Protein AF-A0A7C8FKB2-F1 (afdb_monomer)

pLDDT: mean 87.79, std 13.2, range [37.12, 98.5]

Radius of gyration: 41.46 Å; Cα contacts (8 Å, |Δi|>4): 319; chains: 1; bounding box: 113×40×173 Å

Structure (mmCIF, N/CA/C/O backbone):
data_AF-A0A7C8FKB2-F1
#
_entry.id   AF-A0A7C8FKB2-F1
#
loop_
_atom_site.group_PDB
_atom_site.id
_atom_site.type_symbol
_atom_site.label_atom_id
_atom_site.label_alt_id
_atom_site.label_comp_id
_atom_site.label_asym_id
_atom_site.label_entity_id
_atom_site.label_seq_id
_atom_site.pdbx_PDB_ins_code
_atom_site.Cartn_x
_atom_site.Cartn_y
_atom_site.Cartn_z
_atom_site.occupancy
_atom_site.B_iso_or_equiv
_atom_site.auth_seq_id
_atom_site.auth_comp_id
_atom_site.auth_asym_id
_atom_site.auth_atom_id
_atom_site.pdbx_PDB_model_num
ATOM 1 N N . MET A 1 1 ? -74.394 -21.176 106.098 1.00 49.31 1 MET A N 1
ATOM 2 C CA . MET A 1 1 ? -73.296 -21.804 105.334 1.00 49.31 1 MET A CA 1
ATOM 3 C C . MET A 1 1 ? -73.858 -22.333 104.026 1.00 49.31 1 MET A C 1
ATOM 5 O O . MET A 1 1 ? -74.468 -23.386 104.041 1.00 49.31 1 MET A O 1
ATOM 9 N N . THR A 1 2 ? -73.688 -21.598 102.928 1.00 42.59 2 THR A N 1
ATOM 10 C CA . THR A 1 2 ? -73.852 -22.091 101.548 1.00 42.59 2 THR A CA 1
ATOM 11 C C . THR A 1 2 ? -73.041 -21.156 100.646 1.00 42.59 2 THR A C 1
ATOM 13 O O . THR A 1 2 ? -73.372 -19.984 100.487 1.00 42.59 2 THR A O 1
ATOM 16 N N . GLY A 1 3 ? -71.895 -21.646 100.164 1.00 45.41 3 GLY A N 1
ATOM 17 C CA . GLY A 1 3 ? -70.955 -20.893 99.332 1.00 45.41 3 GLY A CA 1
ATOM 18 C C . GLY A 1 3 ? -71.451 -20.736 97.894 1.00 45.41 3 GLY A C 1
ATOM 19 O O . GLY A 1 3 ? -72.086 -21.638 97.350 1.00 45.41 3 GLY A O 1
ATOM 20 N N . ARG A 1 4 ? -71.150 -19.586 97.280 1.00 54.00 4 ARG A N 1
ATOM 21 C CA . ARG A 1 4 ? -71.329 -19.341 95.841 1.00 54.00 4 ARG A CA 1
ATOM 22 C C . ARG A 1 4 ? -70.004 -19.560 95.089 1.00 54.00 4 ARG A C 1
ATOM 24 O O . ARG A 1 4 ? -68.952 -19.300 95.672 1.00 54.00 4 ARG A O 1
ATOM 31 N N . PRO A 1 5 ? -70.044 -20.025 93.827 1.00 57.28 5 PRO A N 1
ATOM 32 C CA . PRO A 1 5 ? -68.870 -20.455 93.071 1.00 57.28 5 PRO A CA 1
ATOM 33 C C . PRO A 1 5 ? -68.124 -19.269 92.443 1.00 57.28 5 PRO A C 1
ATOM 35 O O . PRO A 1 5 ? -68.736 -18.271 92.062 1.00 57.28 5 PRO A O 1
ATOM 38 N N . GLY A 1 6 ? -66.799 -19.394 92.334 1.00 53.59 6 GLY A N 1
ATOM 39 C CA . GLY A 1 6 ? -65.915 -18.394 91.735 1.00 53.59 6 GLY A CA 1
ATOM 40 C C . GLY A 1 6 ? -66.038 -18.304 90.210 1.00 53.59 6 GLY A C 1
ATOM 41 O O . GLY A 1 6 ? -66.161 -19.316 89.523 1.00 53.59 6 GLY A O 1
ATOM 42 N N . CYS A 1 7 ? -65.972 -17.077 89.691 1.00 57.91 7 CYS A N 1
ATOM 43 C CA . CYS A 1 7 ? -65.835 -16.782 88.267 1.00 57.91 7 CYS A CA 1
ATOM 44 C C . CYS A 1 7 ? -64.396 -17.041 87.793 1.00 57.91 7 CYS A C 1
ATOM 46 O O . CYS A 1 7 ? -63.449 -16.480 88.341 1.00 57.91 7 CYS A O 1
ATOM 48 N N . THR A 1 8 ? -64.235 -17.831 86.734 1.00 65.44 8 THR A N 1
ATOM 49 C CA . THR A 1 8 ? -62.999 -17.937 85.943 1.00 65.44 8 THR A CA 1
ATOM 50 C C . THR A 1 8 ? -62.895 -16.786 84.929 1.00 65.44 8 THR A C 1
ATOM 52 O O . THR A 1 8 ? -63.911 -16.441 84.319 1.00 65.44 8 THR A O 1
ATOM 55 N N . PRO A 1 9 ? -61.705 -16.198 84.699 1.00 65.44 9 PRO A N 1
ATOM 56 C CA . PRO A 1 9 ? -61.522 -15.135 83.711 1.00 65.44 9 PRO A CA 1
ATOM 57 C C . PRO A 1 9 ? -61.522 -15.674 82.262 1.00 65.44 9 PRO A C 1
ATOM 59 O O . PRO A 1 9 ? -61.226 -16.852 82.045 1.00 65.44 9 PRO A O 1
ATOM 62 N N . PRO A 1 10 ? -61.841 -14.834 81.257 1.00 64.25 10 PRO A N 1
ATOM 63 C CA . PRO A 1 10 ? -61.930 -15.252 79.860 1.00 64.25 10 PRO A CA 1
ATOM 64 C C . PRO A 1 10 ? -60.547 -15.486 79.230 1.00 64.25 10 PRO A C 1
ATOM 66 O O . PRO A 1 10 ? -59.627 -14.685 79.393 1.00 64.25 10 PRO A O 1
ATOM 69 N N . VAL A 1 11 ? -60.428 -16.566 78.454 1.00 65.94 11 VAL A N 1
ATOM 70 C CA . VAL A 1 11 ? -59.258 -16.884 77.620 1.00 65.94 11 VAL A CA 1
ATOM 71 C C . VAL A 1 11 ? -59.305 -16.029 76.350 1.00 65.94 11 VAL A C 1
ATOM 73 O O . VAL A 1 11 ? -60.234 -16.140 75.553 1.00 65.94 11 VAL A O 1
ATOM 76 N N . THR A 1 12 ? -58.311 -15.166 76.144 1.00 62.47 12 THR A N 1
ATOM 77 C CA . THR A 1 12 ? -58.131 -14.410 74.896 1.00 62.47 12 THR A CA 1
ATOM 78 C C . THR A 1 12 ? -57.493 -15.293 73.814 1.00 62.47 12 THR A C 1
ATOM 80 O O . THR A 1 12 ? -56.500 -15.969 74.090 1.00 62.47 12 THR A O 1
ATOM 83 N N . PRO A 1 13 ? -58.008 -15.301 72.567 1.00 63.34 13 PRO A N 1
ATOM 84 C CA . PRO A 1 13 ? -57.403 -16.074 71.487 1.00 63.34 13 PRO A CA 1
ATOM 85 C C . PRO A 1 13 ? -56.043 -15.476 71.079 1.00 63.34 13 PRO A C 1
ATOM 87 O O . PRO A 1 13 ? -55.884 -14.248 71.066 1.00 63.34 13 PRO A O 1
ATOM 90 N N . PRO A 1 14 ? -55.049 -16.309 70.716 1.00 60.69 14 PRO A N 1
ATOM 91 C CA . PRO A 1 14 ? -53.739 -15.825 70.309 1.00 60.69 14 PRO A CA 1
ATOM 92 C C . PRO A 1 14 ? -53.852 -15.022 69.008 1.00 60.69 14 PRO A C 1
ATOM 94 O O . PRO A 1 14 ? -54.282 -15.517 67.967 1.00 60.69 14 PRO A O 1
ATOM 97 N N . ARG A 1 15 ? -53.433 -13.753 69.057 1.00 59.34 15 ARG A N 1
ATOM 98 C CA . ARG A 1 15 ? -53.248 -12.910 67.871 1.00 59.34 15 ARG A CA 1
ATOM 99 C C . ARG A 1 15 ? -52.146 -13.523 67.001 1.00 59.34 15 ARG A C 1
ATOM 101 O O . ARG A 1 15 ? -50.965 -13.318 67.276 1.00 59.34 15 ARG A O 1
ATOM 108 N N . HIS A 1 16 ? -52.513 -14.231 65.932 1.00 58.72 16 HIS A N 1
ATOM 109 C CA . HIS A 1 16 ? -51.582 -14.565 64.853 1.00 58.72 16 HIS A CA 1
ATOM 110 C C . HIS A 1 16 ? -51.085 -13.257 64.226 1.00 58.72 16 HIS A C 1
ATOM 112 O O . HIS A 1 16 ? -51.738 -12.662 63.370 1.00 58.72 16 HIS A O 1
ATOM 118 N N . ARG A 1 17 ? -49.921 -12.773 64.675 1.00 61.31 17 ARG A N 1
ATOM 119 C CA . ARG A 1 17 ? -49.203 -11.688 64.003 1.00 61.31 17 ARG A CA 1
ATOM 120 C C . ARG A 1 17 ? -48.882 -12.184 62.594 1.00 61.31 17 ARG A C 1
ATOM 122 O O . ARG A 1 17 ? -48.029 -13.057 62.441 1.00 61.31 17 ARG A O 1
ATOM 129 N N . ARG A 1 18 ? -49.589 -11.682 61.574 1.00 62.50 18 ARG A N 1
ATOM 130 C CA . ARG A 1 18 ? -49.261 -11.932 60.162 1.00 62.50 18 ARG A CA 1
ATOM 131 C C . ARG A 1 18 ? -47.796 -11.531 59.970 1.00 62.50 18 ARG A C 1
ATOM 133 O O . ARG A 1 18 ? -47.484 -10.350 59.992 1.00 62.50 18 ARG A O 1
ATOM 140 N N . ARG A 1 19 ? -46.901 -12.516 59.832 1.00 62.75 19 ARG A N 1
ATOM 141 C CA . ARG A 1 19 ? -45.460 -12.317 59.568 1.00 62.75 19 ARG A CA 1
ATOM 142 C C . ARG A 1 19 ? -45.174 -11.932 58.109 1.00 62.75 19 ARG A C 1
ATOM 144 O O . ARG A 1 19 ? -44.039 -11.649 57.765 1.00 62.75 19 ARG A O 1
ATOM 151 N N . TRP A 1 20 ? -46.208 -11.885 57.272 1.00 65.00 20 TRP A N 1
ATOM 152 C CA . TRP A 1 20 ? -46.144 -11.538 55.852 1.00 65.00 20 TRP A CA 1
ATOM 153 C C . TRP A 1 20 ? -45.410 -10.225 55.517 1.00 65.00 20 TRP A C 1
ATOM 155 O O . TRP A 1 20 ? -44.561 -10.275 54.636 1.00 65.00 20 TRP A O 1
ATOM 165 N N . PRO A 1 21 ? -45.627 -9.083 56.201 1.00 74.56 21 PRO A N 1
ATOM 166 C CA . PRO A 1 21 ? -44.868 -7.865 55.909 1.00 74.56 21 PRO A CA 1
ATOM 167 C C . PRO A 1 21 ? -43.377 -7.996 56.253 1.00 74.56 21 PRO A C 1
ATOM 169 O O . PRO A 1 21 ? -42.548 -7.449 55.542 1.00 74.56 21 PRO A O 1
ATOM 172 N N . LEU A 1 22 ? -43.016 -8.767 57.287 1.00 78.50 22 LEU A N 1
ATOM 173 C CA . LEU A 1 22 ? -41.611 -9.027 57.634 1.00 78.50 22 LEU A CA 1
ATOM 174 C C . LEU A 1 22 ? -40.926 -9.928 56.599 1.00 78.50 22 LEU A C 1
ATOM 176 O O . LEU A 1 22 ? -39.773 -9.695 56.259 1.00 78.50 22 LEU A O 1
ATOM 180 N N . VAL A 1 23 ? -41.645 -10.925 56.073 1.00 82.50 23 VAL A N 1
ATOM 181 C CA . VAL A 1 23 ? -41.147 -11.787 54.990 1.00 82.50 23 VAL A CA 1
ATOM 182 C C . VAL A 1 23 ? -40.983 -10.988 53.697 1.00 82.50 23 VAL A C 1
ATOM 184 O O . VAL A 1 23 ? -39.950 -11.100 53.051 1.00 82.50 23 VAL A O 1
ATOM 187 N N . LEU A 1 24 ? -41.952 -10.134 53.349 1.00 87.06 24 LEU A N 1
ATOM 188 C CA . LEU A 1 24 ? -41.876 -9.283 52.159 1.00 87.06 24 LEU A CA 1
ATOM 189 C C . LEU A 1 24 ? -40.685 -8.319 52.230 1.00 87.06 24 LEU A C 1
ATOM 191 O O . LEU A 1 24 ? -39.920 -8.221 51.276 1.00 87.06 24 LEU A O 1
ATOM 195 N N . VAL A 1 25 ? -40.499 -7.646 53.371 1.00 89.06 25 VAL A N 1
ATOM 196 C CA . VAL A 1 25 ? -39.362 -6.741 53.581 1.00 89.06 25 VAL A CA 1
ATOM 197 C C . VAL A 1 25 ? -38.043 -7.497 53.455 1.00 89.06 25 VAL A C 1
ATOM 199 O O . VAL A 1 25 ? -37.172 -7.029 52.729 1.00 89.06 25 VAL A O 1
ATOM 202 N N . ALA A 1 26 ? -37.914 -8.673 54.082 1.00 88.44 26 ALA A N 1
ATOM 203 C CA . ALA A 1 26 ? -36.704 -9.493 54.008 1.00 88.44 26 ALA A CA 1
ATOM 204 C C . ALA A 1 26 ? -36.385 -9.959 52.576 1.00 88.44 26 ALA A C 1
ATOM 206 O O . ALA A 1 26 ? -35.228 -9.931 52.166 1.00 88.44 26 ALA A O 1
ATOM 207 N N . VAL A 1 27 ? -37.401 -10.340 51.795 1.00 90.50 27 VAL A N 1
ATOM 208 C CA . VAL A 1 27 ? -37.229 -10.720 50.383 1.00 90.50 27 VAL A CA 1
ATOM 209 C C . VAL A 1 27 ? -36.775 -9.524 49.546 1.00 90.50 27 VAL A C 1
ATOM 211 O O . VAL A 1 27 ? -35.831 -9.652 48.774 1.00 90.50 27 VAL A O 1
ATOM 214 N N . LEU A 1 28 ? -37.383 -8.348 49.727 1.00 91.12 28 LEU A N 1
ATOM 215 C CA . LEU A 1 28 ? -36.978 -7.134 49.011 1.00 91.12 28 LEU A CA 1
ATOM 216 C C . LEU A 1 28 ? -35.555 -6.694 49.375 1.00 91.12 28 LEU A C 1
ATOM 218 O O . LEU A 1 28 ? -34.807 -6.278 48.495 1.00 91.12 28 LEU A O 1
ATOM 222 N N . THR A 1 29 ? -35.152 -6.827 50.643 1.00 88.94 29 THR A N 1
ATOM 223 C CA . THR A 1 29 ? -33.766 -6.530 51.047 1.00 88.94 29 THR A CA 1
ATOM 224 C C . THR A 1 29 ? -32.788 -7.535 50.454 1.00 88.94 29 THR A C 1
ATOM 226 O O . THR A 1 29 ? -31.750 -7.127 49.949 1.00 88.94 29 THR A O 1
ATOM 229 N N . ALA A 1 30 ? -33.118 -8.828 50.460 1.00 89.25 30 ALA A N 1
ATOM 230 C CA . ALA A 1 30 ? -32.278 -9.852 49.845 1.00 89.25 30 ALA A CA 1
ATOM 231 C C . ALA A 1 30 ? -32.118 -9.629 48.332 1.00 89.25 30 ALA A C 1
ATOM 233 O O . ALA A 1 30 ? -31.009 -9.746 47.819 1.00 89.25 30 ALA A O 1
ATOM 234 N N . LEU A 1 31 ? -33.190 -9.243 47.634 1.00 90.94 31 LEU A N 1
ATOM 235 C CA . LEU A 1 31 ? -33.141 -8.889 46.213 1.00 90.94 31 LEU A CA 1
ATOM 236 C C . LEU A 1 31 ? -32.308 -7.630 45.960 1.00 90.94 31 LEU A C 1
ATOM 238 O O . LEU A 1 31 ? -31.510 -7.623 45.032 1.00 90.94 31 LEU A O 1
ATOM 242 N N . ALA A 1 32 ? -32.437 -6.594 46.791 1.00 87.69 32 ALA A N 1
ATOM 243 C CA . ALA A 1 32 ? -31.629 -5.381 46.671 1.00 87.69 32 ALA A CA 1
ATOM 244 C C . ALA A 1 32 ? -30.137 -5.648 46.931 1.00 87.69 32 ALA A C 1
ATOM 246 O O . ALA A 1 32 ? -29.287 -5.128 46.217 1.00 87.69 32 ALA A O 1
ATOM 247 N N . VAL A 1 33 ? -29.811 -6.495 47.914 1.00 88.56 33 VAL A N 1
ATOM 248 C CA . VAL A 1 33 ? -28.431 -6.917 48.200 1.00 88.56 33 VAL A CA 1
ATOM 249 C C . VAL A 1 33 ? -27.876 -7.778 47.065 1.00 88.56 33 VAL A C 1
ATOM 251 O O . VAL A 1 33 ? -26.748 -7.555 46.641 1.00 88.56 33 VAL A O 1
ATOM 254 N N . ALA A 1 34 ? -28.662 -8.718 46.531 1.00 84.50 34 ALA A N 1
ATOM 255 C CA . ALA A 1 34 ? -28.261 -9.535 45.387 1.00 84.50 34 ALA A CA 1
ATOM 256 C C . ALA A 1 34 ? -28.053 -8.687 44.122 1.00 84.50 34 ALA A C 1
ATOM 258 O O . ALA A 1 34 ? -27.055 -8.864 43.431 1.00 84.50 34 ALA A O 1
ATOM 259 N N . ALA A 1 35 ? -28.943 -7.728 43.855 1.00 80.69 35 ALA A N 1
ATOM 260 C CA . ALA A 1 35 ? -28.796 -6.770 42.764 1.00 80.69 35 ALA A CA 1
ATOM 261 C C . ALA A 1 35 ? -27.563 -5.875 42.959 1.00 80.69 35 ALA A C 1
ATOM 263 O O . ALA A 1 35 ? -26.817 -5.667 42.012 1.00 80.69 35 ALA A O 1
ATOM 264 N N . GLY A 1 36 ? -27.305 -5.403 44.184 1.00 75.75 36 GLY A N 1
ATOM 265 C CA . GLY A 1 36 ? -26.106 -4.630 44.515 1.00 75.75 36 GLY A CA 1
ATOM 266 C C . GLY A 1 36 ? -24.806 -5.425 44.357 1.00 75.75 36 GLY A C 1
ATOM 267 O O . GLY A 1 36 ? -23.823 -4.889 43.862 1.00 75.75 36 GLY A O 1
ATOM 268 N N . LEU A 1 37 ? -24.802 -6.712 44.719 1.00 78.62 37 LEU A N 1
ATOM 269 C CA . LEU A 1 37 ? -23.665 -7.618 44.516 1.00 78.62 37 LEU A CA 1
ATOM 270 C C . LEU A 1 37 ? -23.416 -7.906 43.034 1.00 78.62 37 LEU A C 1
ATOM 272 O O . LEU A 1 37 ? -22.274 -7.840 42.595 1.00 78.62 37 LEU A O 1
ATOM 276 N N . LEU A 1 38 ? -24.469 -8.186 42.261 1.00 72.19 38 LEU A N 1
ATOM 277 C CA . LEU A 1 38 ? -24.368 -8.367 40.809 1.00 72.19 38 LEU A CA 1
ATOM 278 C C . LEU A 1 38 ? -23.877 -7.086 40.125 1.00 72.19 38 LEU A C 1
ATOM 280 O O . LEU A 1 38 ? -23.000 -7.149 39.274 1.00 72.19 38 LEU A O 1
ATOM 284 N N . ALA A 1 39 ? -24.382 -5.928 40.552 1.00 64.81 39 ALA A N 1
ATOM 285 C CA . ALA A 1 39 ? -23.948 -4.628 40.058 1.00 64.81 39 ALA A CA 1
ATOM 286 C C . ALA A 1 39 ? -22.488 -4.313 40.406 1.00 64.81 39 ALA A C 1
ATOM 288 O O . ALA A 1 39 ? -21.789 -3.696 39.617 1.00 64.81 39 ALA A O 1
ATOM 289 N N . TRP A 1 40 ? -22.018 -4.735 41.581 1.00 68.75 40 TRP A N 1
ATOM 290 C CA . TRP A 1 40 ? -20.627 -4.556 41.990 1.00 68.75 40 TRP A CA 1
ATOM 291 C C . TRP A 1 40 ? -19.673 -5.492 41.235 1.00 68.75 40 TRP A C 1
ATOM 293 O O . TRP A 1 40 ? -18.574 -5.078 40.873 1.00 68.75 40 TRP A O 1
ATOM 303 N N . LEU A 1 41 ? -20.104 -6.728 40.964 1.00 66.50 41 LEU A N 1
ATOM 304 C CA . LEU A 1 41 ? -19.351 -7.699 40.165 1.00 66.50 41 LEU A CA 1
ATOM 305 C C . LEU A 1 41 ? -19.273 -7.309 38.681 1.00 66.50 41 LEU A C 1
ATOM 307 O O . LEU A 1 41 ? -18.305 -7.674 38.024 1.00 66.50 41 LEU A O 1
ATOM 311 N N . ASP A 1 42 ? -20.254 -6.557 38.175 1.00 65.38 42 ASP A N 1
ATOM 312 C CA . ASP A 1 42 ? -20.336 -6.107 36.778 1.00 65.38 42 ASP A CA 1
ATOM 313 C C . ASP A 1 42 ? -20.320 -4.572 36.658 1.00 65.38 42 ASP A C 1
ATOM 315 O O . ASP A 1 42 ? -20.996 -3.972 35.818 1.00 65.38 42 ASP A O 1
ATOM 319 N N . ARG A 1 43 ? -19.572 -3.924 37.561 1.00 68.12 43 ARG A N 1
ATOM 320 C CA . ARG A 1 43 ? -19.564 -2.463 37.754 1.00 68.12 43 ARG A CA 1
ATOM 321 C C . ARG A 1 43 ? -19.270 -1.672 36.479 1.00 68.12 43 ARG A C 1
ATOM 323 O O . ARG A 1 43 ? -19.784 -0.568 36.338 1.00 68.12 43 ARG A O 1
ATOM 330 N N . ASP A 1 44 ? -18.489 -2.250 35.570 1.00 68.56 44 ASP A N 1
ATOM 331 C CA . ASP A 1 44 ? -18.072 -1.602 34.326 1.00 68.56 44 ASP A CA 1
ATOM 332 C C . ASP A 1 44 ? -19.094 -1.818 33.198 1.00 68.56 44 ASP A C 1
ATOM 334 O O . ASP A 1 44 ? -19.289 -0.925 32.385 1.00 68.56 44 ASP A O 1
ATOM 338 N N . ALA A 1 45 ? -19.834 -2.936 33.179 1.00 75.50 45 ALA A N 1
ATOM 339 C CA . ALA A 1 45 ? -20.843 -3.173 32.141 1.00 75.50 45 ALA A CA 1
ATOM 340 C C . ALA A 1 45 ? -22.194 -2.515 32.450 1.00 75.50 45 ALA A C 1
ATOM 342 O O . ALA A 1 45 ? -23.045 -2.401 31.575 1.00 75.50 45 ALA A O 1
ATOM 343 N N . LEU A 1 46 ? -22.445 -2.112 33.695 1.00 78.69 46 LEU A N 1
ATOM 344 C CA . LEU A 1 46 ? -23.679 -1.430 34.084 1.00 78.69 46 LEU A CA 1
ATOM 345 C C . LEU A 1 46 ? -23.874 -0.066 33.396 1.00 78.69 46 LEU A C 1
ATOM 347 O O . LEU A 1 46 ? -24.950 0.131 32.826 1.00 78.69 46 LEU A O 1
ATOM 351 N N . PRO A 1 47 ? -22.892 0.861 33.409 1.00 80.00 47 PRO A N 1
ATOM 352 C CA . PRO A 1 47 ? -22.989 2.089 32.626 1.00 80.00 47 PRO A CA 1
ATOM 353 C C . PRO A 1 47 ? -23.102 1.783 31.130 1.00 80.00 47 PRO A C 1
ATOM 355 O O . PRO A 1 47 ? -23.994 2.330 30.487 1.00 80.00 47 PRO A O 1
ATOM 358 N N . ASP A 1 48 ? -22.318 0.837 30.605 1.00 84.62 48 ASP A N 1
ATOM 359 C CA . ASP A 1 48 ? -22.370 0.467 29.186 1.00 84.62 48 ASP A CA 1
ATOM 360 C C . ASP A 1 48 ? -23.761 -0.054 28.778 1.00 84.62 48 ASP A C 1
ATOM 362 O O . ASP A 1 48 ? -24.316 0.376 27.772 1.00 84.62 48 ASP A O 1
ATOM 366 N N . ARG A 1 49 ? -24.400 -0.904 29.597 1.00 83.00 49 ARG A N 1
ATOM 367 C CA . ARG A 1 49 ? -25.789 -1.361 29.382 1.00 83.00 49 ARG A CA 1
ATOM 368 C C . ARG A 1 49 ? -26.780 -0.207 29.381 1.00 83.00 49 ARG A C 1
ATOM 370 O O . ARG A 1 49 ? -27.733 -0.242 28.613 1.00 83.00 49 ARG A O 1
ATOM 377 N N . ILE A 1 50 ? -26.603 0.785 30.253 1.00 82.00 50 ILE A N 1
ATOM 378 C CA . ILE A 1 50 ? -27.492 1.951 30.300 1.00 82.00 50 ILE A CA 1
ATOM 379 C C . ILE A 1 50 ? -27.330 2.784 29.029 1.00 82.00 50 ILE A C 1
ATOM 381 O O . ILE A 1 50 ? -28.339 3.140 28.429 1.00 82.00 50 ILE A O 1
ATOM 385 N N . HIS A 1 51 ? -26.097 3.052 28.600 1.00 84.25 51 HIS A N 1
ATOM 386 C CA . HIS A 1 51 ? -25.829 3.769 27.354 1.00 84.25 51 HIS A CA 1
ATOM 387 C C . HIS A 1 51 ? -26.368 3.004 26.139 1.00 84.25 51 HIS A C 1
ATOM 389 O O . HIS A 1 51 ? -27.131 3.564 25.355 1.00 84.25 51 HIS A O 1
ATOM 395 N N . ALA A 1 52 ? -26.094 1.702 26.049 1.00 82.38 52 ALA A N 1
ATOM 396 C CA . ALA A 1 52 ? -26.537 0.849 24.951 1.00 82.38 52 ALA A CA 1
ATOM 397 C C . ALA A 1 52 ? -28.068 0.743 24.816 1.00 82.38 52 ALA A C 1
ATOM 399 O O . ALA A 1 52 ? -28.568 0.489 23.726 1.00 82.38 52 ALA A O 1
ATOM 400 N N . LEU A 1 53 ? -28.840 0.969 25.889 1.00 82.81 53 LEU A N 1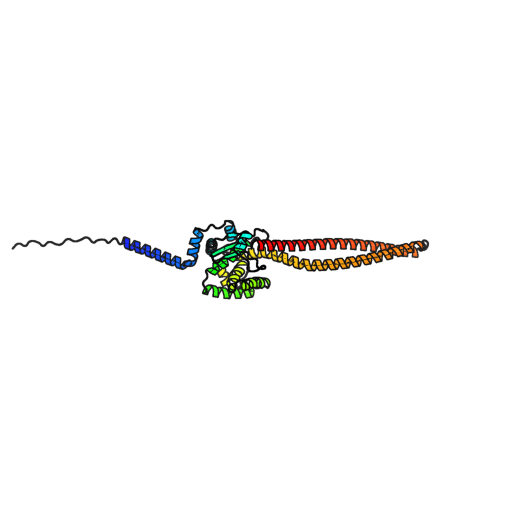
ATOM 401 C CA . LEU A 1 53 ? -30.309 1.022 25.812 1.00 82.81 53 LEU A CA 1
ATOM 402 C C . LEU A 1 53 ? -30.835 2.240 25.039 1.00 82.81 53 LEU A C 1
ATOM 404 O O . LEU A 1 53 ? -31.980 2.216 24.585 1.00 82.81 53 LEU A O 1
ATOM 408 N N . PHE A 1 54 ? -30.037 3.303 24.938 1.00 80.62 54 PHE A N 1
ATOM 409 C CA . PHE A 1 54 ? -30.410 4.554 24.275 1.00 80.62 54 PHE A CA 1
ATOM 410 C C . PHE A 1 54 ? -29.557 4.863 23.040 1.00 80.62 54 PHE A C 1
ATOM 412 O O . PHE A 1 54 ? -29.896 5.790 22.305 1.00 80.62 54 PHE A O 1
ATOM 419 N N . ALA A 1 55 ? -28.494 4.093 22.805 1.00 80.06 55 ALA A N 1
ATOM 420 C CA . ALA A 1 55 ? -27.652 4.201 21.625 1.00 80.06 55 ALA A CA 1
ATOM 421 C C . ALA A 1 55 ? -28.421 3.809 20.352 1.00 80.06 55 ALA A C 1
ATOM 423 O O . ALA A 1 55 ? -29.264 2.906 20.355 1.00 80.06 55 ALA A O 1
ATOM 424 N N . GLN A 1 56 ? -28.113 4.488 19.249 1.00 77.25 56 GLN A N 1
ATOM 425 C CA . GLN A 1 56 ? -28.536 4.107 17.904 1.00 77.25 56 GLN A CA 1
ATOM 426 C C . GLN A 1 56 ? -27.278 3.840 17.091 1.00 77.25 56 GLN A C 1
ATOM 428 O O . GLN A 1 56 ? -26.740 4.744 16.466 1.00 77.25 56 GLN A O 1
ATOM 433 N N . THR A 1 57 ? -26.804 2.598 17.121 1.00 78.25 57 THR A N 1
ATOM 434 C CA . THR A 1 57 ? -25.631 2.215 16.335 1.00 78.25 57 THR A CA 1
ATOM 435 C C . THR A 1 57 ? -25.980 2.207 14.853 1.00 78.25 57 THR A C 1
ATOM 437 O O . THR A 1 57 ? -26.984 1.614 14.445 1.00 78.25 57 THR A O 1
ATOM 440 N N . ASP A 1 58 ? -25.140 2.859 14.053 1.00 86.25 58 ASP A N 1
ATOM 441 C CA . ASP A 1 58 ? -25.231 2.836 12.598 1.00 86.25 58 ASP A CA 1
ATOM 442 C C . ASP A 1 58 ? -25.242 1.373 12.085 1.00 86.25 58 ASP A C 1
ATOM 444 O O . ASP A 1 58 ? -24.396 0.561 12.496 1.00 86.25 58 ASP A O 1
ATOM 448 N N . PRO A 1 59 ? -26.188 0.988 11.204 1.00 90.00 59 PRO A N 1
ATOM 449 C CA . PRO A 1 59 ? -26.187 -0.327 10.567 1.00 90.00 59 PRO A CA 1
ATOM 450 C C . PRO A 1 59 ? -24.876 -0.679 9.854 1.00 90.00 59 PRO A C 1
ATOM 452 O O . PRO A 1 59 ? -24.554 -1.862 9.744 1.00 90.00 59 PRO A O 1
ATOM 455 N N . GLU A 1 60 ? -24.135 0.304 9.342 1.00 92.94 60 GLU A N 1
ATOM 456 C CA . GLU A 1 60 ? -22.827 0.084 8.728 1.00 92.94 60 GLU A CA 1
ATOM 457 C C . GLU A 1 60 ? -21.778 -0.273 9.786 1.00 92.94 60 GLU A C 1
ATOM 459 O O . GLU A 1 60 ? -21.106 -1.291 9.643 1.00 92.94 60 GLU A O 1
ATOM 464 N N . VAL A 1 61 ? -21.723 0.443 10.915 1.00 93.44 61 VAL A N 1
ATOM 465 C CA . VAL A 1 61 ? -20.835 0.086 12.040 1.00 93.44 61 VAL A CA 1
ATOM 466 C C . VAL A 1 61 ? -21.156 -1.304 12.593 1.00 93.44 61 VAL A C 1
ATOM 468 O O . VAL A 1 61 ? -20.252 -2.065 12.931 1.00 93.44 61 VAL A O 1
ATOM 471 N N . THR A 1 62 ? -22.436 -1.679 12.627 1.00 91.50 62 THR A N 1
ATOM 472 C CA . THR A 1 62 ? -22.847 -3.036 13.023 1.00 91.50 62 THR A CA 1
ATOM 473 C C . THR A 1 62 ? -22.269 -4.098 12.078 1.00 91.50 62 THR A C 1
ATOM 475 O O . THR A 1 62 ? -21.763 -5.118 12.537 1.00 91.50 62 THR A O 1
ATOM 478 N N . GLN A 1 63 ? -22.270 -3.846 10.765 1.00 93.81 63 GLN A N 1
ATOM 479 C CA . GLN A 1 63 ? -21.666 -4.758 9.784 1.00 93.81 63 GLN A CA 1
ATOM 480 C C . GLN A 1 63 ? -20.144 -4.857 9.937 1.00 93.81 63 GLN A C 1
ATOM 482 O O . GLN A 1 63 ? -19.589 -5.948 9.794 1.00 93.81 63 GLN A O 1
ATOM 487 N N . LEU A 1 64 ? -19.469 -3.745 10.252 1.00 95.25 64 LEU A N 1
ATOM 488 C CA . LEU A 1 64 ? -18.039 -3.759 10.570 1.00 95.25 64 LEU A CA 1
ATOM 489 C C . LEU A 1 64 ? -17.775 -4.633 11.810 1.00 95.25 64 LEU A C 1
ATOM 491 O O . LEU A 1 64 ? -16.919 -5.516 11.778 1.00 95.25 64 LEU A O 1
ATOM 495 N N . ALA A 1 65 ? -18.556 -4.448 12.879 1.00 93.62 65 ALA A N 1
ATOM 496 C CA . ALA A 1 65 ? -18.436 -5.217 14.119 1.00 93.62 65 ALA A CA 1
ATOM 497 C C . ALA A 1 65 ? -18.669 -6.729 13.916 1.00 93.62 65 ALA A C 1
ATOM 499 O O . ALA A 1 65 ? -17.943 -7.544 14.493 1.00 93.62 65 ALA A O 1
ATOM 500 N N . ASP A 1 66 ? -19.621 -7.111 13.057 1.00 94.44 66 ASP A N 1
ATOM 501 C CA . ASP A 1 66 ? -19.878 -8.512 12.700 1.00 94.44 66 ASP A CA 1
ATOM 502 C C . ASP A 1 66 ? -18.651 -9.172 12.045 1.00 94.44 66 ASP A C 1
ATOM 504 O O . ASP A 1 66 ? -18.327 -10.326 12.340 1.00 94.44 66 ASP A O 1
ATOM 508 N N . ARG A 1 67 ? -17.926 -8.442 11.183 1.00 96.44 67 ARG A N 1
ATOM 509 C CA . ARG A 1 67 ? -16.694 -8.933 10.536 1.00 96.44 67 ARG A CA 1
ATOM 510 C C . ARG A 1 67 ? -15.523 -9.061 11.509 1.00 96.44 67 ARG A C 1
ATOM 512 O O . ARG A 1 67 ? -14.718 -9.979 11.360 1.00 96.44 67 ARG A O 1
ATOM 519 N N . VAL A 1 68 ? -15.445 -8.167 12.494 1.00 96.44 68 VAL A N 1
ATOM 520 C CA . VAL A 1 68 ? -14.421 -8.164 13.555 1.00 96.44 68 VAL A CA 1
ATOM 521 C C . VAL A 1 68 ? -14.611 -9.332 14.538 1.00 96.44 68 VAL A C 1
ATOM 523 O O . VAL A 1 68 ? -13.664 -9.720 15.218 1.00 96.44 68 VAL A O 1
ATOM 526 N N . GLN A 1 69 ? -15.806 -9.935 14.585 1.00 95.62 69 GLN A N 1
ATOM 527 C CA . GLN A 1 69 ? -16.156 -11.053 15.470 1.00 95.62 69 GLN A CA 1
ATOM 528 C C . GLN A 1 69 ? -15.916 -10.733 16.951 1.00 95.62 69 GLN A C 1
ATOM 530 O O . GLN A 1 69 ? -15.150 -11.401 17.649 1.00 95.62 69 GLN A O 1
ATOM 535 N N . LEU A 1 70 ? -16.581 -9.693 17.447 1.00 97.00 70 LEU A N 1
ATOM 536 C CA . LEU A 1 70 ? -16.505 -9.280 18.847 1.00 97.00 70 LEU A CA 1
ATOM 537 C C . LEU A 1 70 ? -17.189 -10.277 19.795 1.00 97.00 70 LEU A C 1
ATOM 539 O O . LEU A 1 70 ? -18.148 -10.961 19.439 1.00 97.00 70 LEU A O 1
ATOM 543 N N . THR A 1 71 ? -16.736 -10.324 21.049 1.00 96.62 71 THR A N 1
ATOM 544 C CA . THR A 1 71 ? -17.506 -10.963 22.127 1.00 96.62 71 THR A CA 1
ATOM 545 C C . THR A 1 71 ? -18.738 -10.126 22.486 1.00 96.62 71 THR A C 1
ATOM 547 O O . THR A 1 71 ? -18.797 -8.930 22.197 1.00 96.62 71 THR A O 1
ATOM 550 N N . ASP A 1 72 ? -19.705 -10.705 23.206 1.00 92.94 72 ASP A N 1
ATOM 551 C CA . ASP A 1 72 ? -20.865 -9.954 23.720 1.00 92.94 72 ASP A CA 1
ATOM 552 C C . ASP A 1 72 ? -20.441 -8.761 24.594 1.00 92.94 72 ASP A C 1
ATOM 554 O O . ASP A 1 72 ? -21.042 -7.688 24.544 1.00 92.94 72 ASP A O 1
ATOM 558 N N . ARG A 1 73 ? -19.379 -8.938 25.395 1.00 90.88 73 ARG A N 1
ATOM 559 C CA . ARG A 1 73 ? -18.831 -7.884 26.260 1.00 90.88 73 ARG A CA 1
ATOM 560 C C . ARG A 1 73 ? -18.255 -6.740 25.430 1.00 90.88 73 ARG A C 1
ATOM 562 O O . ARG A 1 73 ? -18.522 -5.583 25.736 1.00 90.88 73 ARG A O 1
ATOM 569 N N . ALA A 1 74 ? -17.475 -7.060 24.404 1.00 94.94 74 ALA A N 1
ATOM 570 C CA . ALA A 1 74 ? -16.867 -6.058 23.539 1.00 94.94 74 ALA A CA 1
ATOM 571 C C . ALA A 1 74 ? -17.900 -5.363 22.647 1.00 94.94 74 ALA A C 1
ATOM 573 O O . ALA A 1 74 ? -17.847 -4.149 22.497 1.00 94.94 74 ALA A O 1
ATOM 574 N N . SER A 1 75 ? -18.895 -6.098 22.149 1.00 94.56 75 SER A N 1
ATOM 575 C CA . SER A 1 75 ? -20.022 -5.539 21.390 1.00 94.56 75 SER A CA 1
ATOM 576 C C . SER A 1 75 ? -20.836 -4.556 22.231 1.00 94.56 75 SER A C 1
ATOM 578 O O . SER A 1 75 ? -21.218 -3.484 21.759 1.00 94.56 75 SER A O 1
ATOM 580 N N . LEU A 1 76 ? -21.067 -4.889 23.506 1.00 92.94 76 LEU A N 1
ATOM 581 C CA . LEU A 1 76 ? -21.706 -3.982 24.454 1.00 92.94 76 LEU A CA 1
ATOM 582 C C . LEU A 1 76 ? -20.864 -2.720 24.673 1.00 92.94 76 LEU A C 1
ATOM 584 O O . LEU A 1 76 ? -21.416 -1.620 24.635 1.00 92.94 76 LEU A O 1
ATOM 588 N N . ARG A 1 77 ? -19.548 -2.873 24.883 1.00 93.88 77 ARG A N 1
ATOM 589 C CA . ARG A 1 77 ? -18.642 -1.733 25.052 1.00 93.88 77 ARG A CA 1
ATOM 590 C C . ARG A 1 77 ? -18.661 -0.834 23.823 1.00 93.88 77 ARG A C 1
ATOM 592 O O . ARG A 1 77 ? -18.839 0.366 23.979 1.00 93.88 77 ARG A O 1
ATOM 599 N N . LEU A 1 78 ? -18.550 -1.417 22.632 1.00 94.88 78 LEU A N 1
ATOM 600 C CA . LEU A 1 78 ? -18.611 -0.687 21.374 1.00 94.88 78 LEU A CA 1
ATOM 601 C C . LEU A 1 78 ? -19.929 0.076 21.236 1.00 94.88 78 LEU A C 1
ATOM 603 O O . LEU A 1 78 ? -19.934 1.248 20.907 1.00 94.88 78 LEU A O 1
ATOM 607 N N . THR A 1 79 ? -21.062 -0.554 21.539 1.00 93.81 79 THR A N 1
ATOM 608 C CA . THR A 1 79 ? -22.365 0.129 21.480 1.00 93.81 79 THR A CA 1
ATOM 609 C C . THR A 1 79 ? -22.422 1.319 22.446 1.00 93.81 79 THR A C 1
ATOM 611 O O . THR A 1 79 ? -23.026 2.345 22.142 1.00 93.81 79 THR A O 1
ATOM 614 N N . ALA A 1 80 ? -21.788 1.198 23.616 1.00 93.00 80 ALA A N 1
ATOM 615 C CA . ALA A 1 80 ? -21.762 2.250 24.624 1.00 93.00 80 ALA A CA 1
ATOM 616 C C . ALA A 1 80 ? -20.904 3.463 24.234 1.00 93.00 80 ALA A C 1
ATOM 618 O O . ALA A 1 80 ? -21.143 4.537 24.782 1.00 93.00 80 ALA A O 1
ATOM 619 N N . THR A 1 81 ? -19.963 3.315 23.294 1.00 92.94 81 THR A N 1
ATOM 620 C CA . THR A 1 81 ? -19.136 4.425 22.795 1.00 92.94 81 THR A CA 1
ATOM 621 C C . THR A 1 81 ? -19.784 5.212 21.653 1.00 92.94 81 THR A C 1
ATOM 623 O O . THR A 1 81 ? -19.114 6.031 21.035 1.00 92.94 81 THR A O 1
ATOM 626 N N . ASP A 1 82 ? -21.053 4.942 21.326 1.00 92.69 82 ASP A N 1
ATOM 627 C CA . ASP A 1 82 ? -21.810 5.610 20.252 1.00 92.69 82 ASP A CA 1
ATOM 628 C C . ASP A 1 82 ? -20.987 5.808 18.956 1.00 92.69 82 ASP A C 1
ATOM 630 O O . ASP A 1 82 ? -20.704 6.944 18.556 1.00 92.69 82 ASP A O 1
ATOM 634 N N . PRO A 1 83 ? -20.503 4.700 18.360 1.00 94.56 83 PRO A N 1
ATOM 635 C CA . PRO A 1 83 ? -19.511 4.737 17.301 1.00 94.56 83 PRO A CA 1
ATOM 636 C C . PRO A 1 83 ? -20.116 5.288 16.013 1.00 94.56 83 PRO A C 1
ATOM 638 O O . PRO A 1 83 ? -21.221 4.898 15.624 1.00 94.56 83 PRO A O 1
ATOM 641 N N . GLU A 1 84 ? -19.365 6.137 15.317 1.00 93.75 84 GLU A N 1
ATOM 642 C CA . GLU A 1 84 ? -19.807 6.731 14.055 1.00 93.75 84 GLU A CA 1
ATOM 643 C C . GLU A 1 84 ? -18.742 6.685 12.959 1.00 93.75 84 GLU A C 1
ATOM 645 O O . GLU A 1 84 ? -17.539 6.775 13.216 1.00 93.75 84 GLU A O 1
ATOM 650 N N . LEU A 1 85 ? -19.222 6.568 11.719 1.00 93.69 85 LEU A N 1
ATOM 651 C CA . LEU A 1 85 ? -18.425 6.739 10.513 1.00 93.69 85 LEU A CA 1
ATOM 652 C C . LEU A 1 85 ? -18.538 8.189 10.051 1.00 93.69 85 LEU A C 1
ATOM 654 O O . LEU A 1 85 ? -19.639 8.697 9.831 1.00 93.69 85 LEU A O 1
ATOM 658 N N . LEU A 1 86 ? -17.398 8.854 9.907 1.00 91.88 86 LEU A N 1
ATOM 659 C CA . LEU A 1 86 ? -17.321 10.252 9.512 1.00 91.88 86 LEU A CA 1
ATOM 660 C C . LEU A 1 86 ? -16.646 10.392 8.154 1.00 91.88 86 LEU A C 1
ATOM 662 O O . LEU A 1 86 ? -15.613 9.787 7.874 1.00 91.88 86 LEU A O 1
ATOM 666 N N . GLU A 1 87 ? -17.225 11.248 7.322 1.00 89.94 87 GLU A N 1
ATOM 667 C CA . GLU A 1 87 ? -16.560 11.723 6.116 1.00 89.94 87 GLU A CA 1
ATOM 668 C C . GLU A 1 87 ? -15.374 12.621 6.482 1.00 89.94 87 GLU A C 1
ATOM 670 O O . GLU A 1 87 ? -15.388 13.310 7.503 1.00 89.94 87 GLU A O 1
ATOM 675 N N . ALA A 1 88 ? -14.406 12.665 5.576 1.00 82.12 88 ALA A N 1
ATOM 676 C CA . ALA A 1 88 ? -13.178 13.448 5.619 1.00 82.12 88 ALA A CA 1
ATOM 677 C C . ALA A 1 88 ? -13.195 14.748 6.458 1.00 82.12 88 ALA A C 1
ATOM 679 O O . ALA A 1 88 ? -12.563 14.865 7.511 1.00 82.12 88 ALA A O 1
ATOM 680 N N . ASP A 1 89 ? -13.970 15.738 6.008 1.00 82.62 89 ASP A N 1
ATOM 681 C CA . ASP A 1 89 ? -14.019 17.071 6.623 1.00 82.62 89 ASP A CA 1
ATOM 682 C C . ASP A 1 89 ? -14.565 17.043 8.064 1.00 82.62 89 ASP A C 1
ATOM 684 O O . ASP A 1 89 ? -14.187 17.859 8.909 1.00 82.62 89 ASP A O 1
ATOM 688 N N . ALA A 1 90 ? -15.486 16.119 8.355 1.00 87.69 90 ALA A N 1
ATOM 689 C CA . ALA A 1 90 ? -16.048 15.964 9.692 1.00 87.69 90 ALA A CA 1
ATOM 690 C C . ALA A 1 90 ? -15.080 15.210 10.610 1.00 87.69 90 ALA A C 1
ATOM 692 O O . ALA A 1 90 ? -14.941 15.582 11.775 1.00 87.69 90 ALA A O 1
ATOM 693 N N . PHE A 1 91 ? -14.392 14.197 10.079 1.00 88.81 91 PHE A N 1
ATOM 694 C CA . PHE A 1 91 ? -13.440 13.390 10.828 1.00 88.81 91 PHE A CA 1
ATOM 695 C C . PHE A 1 91 ? -12.235 14.225 11.288 1.00 88.81 91 PHE A C 1
ATOM 697 O O . PHE A 1 91 ? -11.999 14.304 12.491 1.00 88.81 91 PHE A O 1
ATOM 704 N N . THR A 1 92 ? -11.579 14.965 10.383 1.00 82.56 92 THR A N 1
ATOM 705 C CA . THR A 1 92 ? -10.442 15.869 10.701 1.00 82.56 92 THR A CA 1
ATOM 706 C C . THR A 1 92 ? -10.739 16.877 11.814 1.00 82.56 92 THR A C 1
ATOM 708 O O . THR A 1 92 ? -9.848 17.320 12.541 1.00 82.56 92 THR A O 1
ATOM 711 N N . THR A 1 93 ? -12.006 17.276 11.947 1.00 85.88 93 THR A N 1
ATOM 712 C CA . THR A 1 93 ? -12.455 18.221 12.975 1.00 85.88 93 THR A CA 1
ATOM 713 C C . THR A 1 93 ? -12.520 17.575 14.362 1.00 85.88 93 THR A C 1
ATOM 715 O O . THR A 1 93 ? -12.319 18.260 15.367 1.00 85.88 93 THR A O 1
ATOM 718 N N . VAL A 1 94 ? -12.832 16.280 14.425 1.00 86.88 94 VAL A N 1
ATOM 719 C CA . VAL A 1 94 ? -13.066 15.537 15.672 1.00 86.88 94 VAL A CA 1
ATOM 720 C C . VAL A 1 94 ? -11.824 14.759 16.112 1.00 86.88 94 VAL A C 1
ATOM 722 O O . VAL A 1 94 ? -11.509 14.760 17.301 1.00 86.88 94 VAL A O 1
ATOM 725 N N . CYS A 1 95 ? -11.095 14.173 15.163 1.00 85.69 95 CYS A N 1
ATOM 726 C CA . CYS A 1 95 ? -9.864 13.413 15.367 1.00 85.69 95 CYS A CA 1
ATOM 727 C C . CYS A 1 95 ? -8.674 14.121 14.690 1.00 85.69 95 CYS A C 1
ATOM 729 O O . CYS A 1 95 ? -8.187 13.665 13.659 1.00 85.69 95 CYS A O 1
ATOM 731 N N . PRO A 1 96 ? -8.195 15.262 15.217 1.00 74.38 96 PRO A N 1
ATOM 732 C CA . PRO A 1 96 ? -7.114 16.003 14.578 1.00 74.38 96 PRO A CA 1
ATOM 733 C C . PRO A 1 96 ? -5.788 15.231 14.636 1.00 74.38 96 PRO A C 1
ATOM 735 O O . PRO A 1 96 ? -5.313 14.874 15.715 1.00 74.38 96 PRO A O 1
ATOM 738 N N . SER A 1 97 ? -5.133 15.055 13.487 1.00 67.06 97 SER A N 1
ATOM 739 C CA . SER A 1 97 ? -3.766 14.527 13.417 1.00 67.06 97 SER A CA 1
ATOM 740 C C . SER A 1 97 ? -2.770 15.483 14.091 1.00 67.06 97 SER A C 1
ATOM 742 O O . SER A 1 97 ? -2.764 16.687 13.817 1.00 67.06 97 SER A O 1
ATOM 744 N N . SER A 1 98 ? -1.876 14.963 14.934 1.00 55.09 98 SER A N 1
ATOM 745 C CA . SER A 1 98 ? -0.854 15.756 15.638 1.00 55.09 98 SER A CA 1
ATOM 746 C C . SER A 1 98 ? 0.348 16.151 14.759 1.00 55.09 98 SER A C 1
ATOM 748 O O . SER A 1 98 ? 1.102 17.056 15.126 1.00 55.09 98 SER A O 1
ATOM 750 N N . THR A 1 99 ? 0.526 15.513 13.593 1.00 51.28 99 THR A N 1
ATOM 751 C CA . THR A 1 99 ? 1.614 15.764 12.628 1.00 51.28 99 THR A CA 1
ATOM 752 C C . THR A 1 99 ? 1.146 15.528 11.185 1.00 51.28 99 THR A C 1
ATOM 754 O O . THR A 1 99 ? 0.261 14.710 10.961 1.00 51.28 99 THR A O 1
ATOM 757 N N . GLU A 1 100 ? 1.748 16.216 10.201 1.00 46.00 100 GLU A N 1
ATOM 758 C CA . GLU A 1 100 ? 1.419 16.062 8.763 1.00 46.00 100 GLU A CA 1
ATOM 759 C C . GLU A 1 100 ? 1.725 14.651 8.210 1.00 46.00 100 GLU A C 1
ATOM 761 O O . GLU A 1 100 ? 1.217 14.290 7.151 1.00 46.00 100 GLU A O 1
ATOM 766 N N . ASP A 1 101 ? 2.522 13.854 8.932 1.00 44.69 101 ASP A N 1
ATOM 767 C CA . ASP A 1 101 ? 2.986 12.524 8.516 1.00 44.69 101 ASP A CA 1
ATOM 768 C C . ASP A 1 101 ? 2.245 11.358 9.215 1.00 44.69 101 ASP A C 1
ATOM 770 O O . ASP A 1 101 ? 2.500 10.198 8.887 1.00 44.69 101 ASP A O 1
ATOM 774 N N . SER A 1 102 ? 1.323 11.631 10.153 1.00 52.53 102 SER A N 1
ATOM 775 C CA . SER A 1 102 ? 0.525 10.604 10.846 1.00 52.53 102 SER A CA 1
ATOM 776 C C . SER A 1 102 ? -0.923 10.641 10.385 1.00 52.53 102 SER A C 1
ATOM 778 O O . SER A 1 102 ? -1.687 11.522 10.780 1.00 52.53 102 SER A O 1
ATOM 780 N N . ALA A 1 103 ? -1.314 9.688 9.546 1.00 61.69 103 ALA A N 1
ATOM 781 C CA . ALA A 1 103 ? -2.705 9.557 9.149 1.00 61.69 103 ALA A CA 1
ATOM 782 C C . ALA A 1 103 ? -3.470 8.751 10.212 1.00 61.69 103 ALA A C 1
ATOM 784 O O . ALA A 1 103 ? -3.269 7.545 10.354 1.00 61.69 103 ALA A O 1
ATOM 785 N N . VAL A 1 104 ? -4.319 9.437 10.978 1.00 75.38 104 VAL A N 1
ATOM 786 C CA . VAL A 1 104 ? -5.132 8.857 12.056 1.00 75.38 104 VAL A CA 1
ATOM 787 C C . VAL A 1 104 ? -6.468 8.405 11.476 1.00 75.38 104 VAL A C 1
ATOM 789 O O . VAL A 1 104 ? -7.265 9.224 11.051 1.00 75.38 104 VAL A O 1
ATOM 792 N N . LEU A 1 105 ? -6.737 7.104 11.425 1.00 87.81 105 LEU A N 1
ATOM 793 C CA . LEU A 1 105 ? -7.947 6.590 10.765 1.00 87.81 105 LEU A CA 1
ATOM 794 C C . LEU A 1 105 ? -9.165 6.490 11.681 1.00 87.81 105 LEU A C 1
ATOM 796 O O . LEU A 1 105 ? -10.295 6.364 11.206 1.00 87.81 105 LEU A O 1
ATOM 800 N N . GLY A 1 106 ? -8.934 6.536 12.985 1.00 90.56 106 GLY A N 1
ATOM 801 C CA . GLY A 1 106 ? -9.951 6.523 14.016 1.00 90.56 106 GLY A CA 1
ATOM 802 C C . GLY A 1 106 ? -9.449 7.249 15.251 1.00 90.56 106 GLY A C 1
ATOM 803 O O . GLY A 1 106 ? -8.255 7.504 15.381 1.00 90.56 106 GLY A O 1
ATOM 804 N N . CYS A 1 107 ? -10.359 7.620 16.141 1.00 90.81 107 CYS A N 1
ATOM 805 C CA . CYS A 1 107 ? -9.961 8.013 17.481 1.00 90.81 107 CYS A CA 1
ATOM 806 C C . CYS A 1 107 ? -11.006 7.614 18.521 1.00 90.81 107 CYS A C 1
ATOM 808 O O . CYS A 1 107 ? -12.218 7.738 18.304 1.00 90.81 107 CYS A O 1
ATOM 810 N N . TYR A 1 108 ? -10.515 7.182 19.679 1.00 93.06 108 TYR A N 1
ATOM 811 C CA . TYR A 1 108 ? -11.275 7.085 20.915 1.00 93.06 108 TYR A CA 1
ATOM 812 C C . TYR A 1 108 ? -11.074 8.348 21.766 1.00 93.06 108 TYR A C 1
ATOM 814 O O . TYR A 1 108 ? -9.975 8.643 22.238 1.00 93.06 108 TYR A O 1
ATOM 822 N N . THR A 1 109 ? -12.141 9.115 21.981 1.00 90.31 109 THR A N 1
ATOM 823 C CA . THR A 1 109 ? -12.075 10.443 22.605 1.00 90.31 109 THR A CA 1
ATOM 824 C C . THR A 1 109 ? -12.341 10.413 24.113 1.00 90.31 109 THR A C 1
ATOM 826 O O . THR A 1 109 ? -12.939 9.493 24.676 1.00 90.31 109 THR A O 1
ATOM 829 N N . GLY A 1 110 ? -11.917 11.475 24.809 1.00 85.94 110 GLY A N 1
ATOM 830 C CA . GLY A 1 110 ? -12.054 11.598 26.268 1.00 85.94 110 GLY A CA 1
ATOM 831 C C . GLY A 1 110 ? -13.497 11.658 26.795 1.00 85.94 110 GLY A C 1
ATOM 832 O O . GLY A 1 110 ? -13.708 11.500 27.998 1.00 85.94 110 GLY A O 1
ATOM 833 N N . ASP A 1 111 ? -14.484 11.877 25.926 1.00 89.38 111 ASP A N 1
ATOM 834 C CA . ASP A 1 111 ? -15.919 11.784 26.218 1.00 89.38 111 ASP A CA 1
ATOM 835 C C . ASP A 1 111 ? -16.509 10.382 25.971 1.00 89.38 111 ASP A C 1
ATOM 837 O O . ASP A 1 111 ? -17.728 10.230 25.981 1.00 89.38 111 ASP A O 1
ATOM 841 N N . ASP A 1 112 ? -15.650 9.360 25.862 1.00 91.56 112 ASP A N 1
ATOM 842 C CA . ASP A 1 112 ? -16.012 7.943 25.729 1.00 91.56 112 ASP A CA 1
ATOM 843 C C . ASP A 1 112 ? -16.658 7.609 24.374 1.00 91.56 112 ASP A C 1
ATOM 845 O O . ASP A 1 112 ? -17.590 6.808 24.318 1.00 91.56 112 ASP A O 1
ATOM 849 N N . ARG A 1 113 ? -16.180 8.230 23.283 1.00 93.25 113 ARG A N 1
ATOM 850 C CA . ARG A 1 113 ? -16.710 8.026 21.926 1.00 93.25 113 ARG A CA 1
ATOM 851 C C . ARG A 1 113 ? -15.688 7.456 20.957 1.00 93.25 113 ARG A C 1
ATOM 853 O O . ARG A 1 113 ? -14.498 7.703 21.106 1.00 93.25 113 ARG A O 1
ATOM 860 N N . ILE A 1 114 ? -16.165 6.695 19.971 1.00 94.88 114 ILE A N 1
ATOM 861 C CA . ILE A 1 114 ? -15.345 6.166 18.873 1.00 94.88 114 ILE A CA 1
ATOM 862 C C . ILE A 1 114 ? -15.762 6.828 17.562 1.00 94.88 114 ILE A C 1
ATOM 864 O O . ILE A 1 114 ? -16.931 6.803 17.180 1.00 94.88 114 ILE A O 1
ATOM 868 N N . HIS A 1 115 ? -14.783 7.367 16.850 1.00 94.19 115 HIS A N 1
ATOM 869 C CA . HIS A 1 115 ? -14.957 7.963 15.534 1.00 94.19 115 HIS A CA 1
ATOM 870 C C . HIS A 1 115 ? -14.065 7.245 14.540 1.00 94.19 115 HIS A C 1
ATOM 872 O O . HIS A 1 115 ? -12.905 6.972 14.840 1.00 94.19 115 HIS A O 1
ATOM 878 N N . ILE A 1 116 ? -14.599 6.935 13.363 1.00 93.81 116 ILE A N 1
ATOM 879 C CA . ILE A 1 116 ? -13.883 6.181 12.335 1.00 93.81 116 ILE A CA 1
ATOM 880 C C . ILE A 1 116 ? -14.018 6.913 11.014 1.00 93.81 116 ILE A C 1
ATOM 882 O O . ILE A 1 116 ? -15.106 7.340 10.628 1.00 93.81 116 ILE A O 1
ATOM 886 N N . SER A 1 117 ? -12.910 7.023 10.300 1.00 91.25 117 SER A N 1
ATOM 887 C CA . SER A 1 117 ? -12.894 7.539 8.948 1.00 91.25 117 SER A CA 1
ATOM 888 C C . SER A 1 117 ? -13.679 6.638 7.990 1.00 91.25 117 SER A C 1
ATOM 890 O O . SER A 1 117 ? -13.439 5.429 7.906 1.00 91.25 117 SER A O 1
ATOM 892 N N . ASN A 1 118 ? -14.596 7.213 7.211 1.00 91.56 118 ASN A N 1
ATOM 893 C CA . ASN A 1 118 ? -15.404 6.461 6.256 1.00 91.56 118 ASN A CA 1
ATOM 894 C C . ASN A 1 118 ? -14.677 6.195 4.924 1.00 91.56 118 ASN A C 1
ATOM 896 O O . ASN A 1 118 ? -15.086 6.647 3.854 1.00 91.56 118 ASN A O 1
ATOM 900 N N . ILE A 1 119 ? -13.588 5.430 4.966 1.00 87.19 119 ILE A N 1
ATOM 901 C CA . ILE A 1 119 ? -12.856 5.029 3.758 1.00 87.19 119 ILE A CA 1
ATOM 902 C C . ILE A 1 119 ? -13.626 3.925 3.028 1.00 87.19 119 ILE A C 1
ATOM 904 O O . ILE A 1 119 ? -13.642 2.771 3.450 1.00 87.19 119 ILE A O 1
ATOM 908 N N . THR A 1 120 ? -14.238 4.262 1.891 1.00 86.56 120 THR A N 1
ATOM 909 C CA . THR A 1 120 ? -15.053 3.323 1.096 1.00 86.56 120 THR A CA 1
ATOM 910 C C . THR A 1 120 ? -14.317 2.704 -0.097 1.00 86.56 120 THR A C 1
ATOM 912 O O . THR A 1 120 ? -14.934 2.028 -0.922 1.00 86.56 120 THR A O 1
ATOM 915 N N . ASP A 1 121 ? -13.021 2.974 -0.263 1.00 84.50 121 ASP A N 1
ATOM 916 C CA . ASP A 1 121 ? -12.243 2.420 -1.371 1.00 84.50 121 ASP A CA 1
ATOM 917 C C . ASP A 1 121 ? -12.050 0.908 -1.190 1.00 84.50 121 ASP A C 1
ATOM 919 O O . ASP A 1 121 ? -11.435 0.451 -0.228 1.00 84.50 121 ASP A O 1
ATOM 923 N N . ALA A 1 122 ? -12.559 0.125 -2.145 1.00 86.00 122 ALA A N 1
ATOM 924 C CA . ALA A 1 122 ? -12.542 -1.335 -2.093 1.00 86.00 122 ALA A CA 1
ATOM 925 C C . ALA A 1 122 ? -11.129 -1.946 -2.065 1.00 86.00 122 ALA A C 1
ATOM 927 O O . ALA A 1 122 ? -10.983 -3.114 -1.711 1.00 86.00 122 ALA A O 1
ATOM 928 N N . ARG A 1 123 ? -10.088 -1.183 -2.430 1.00 81.12 123 ARG A N 1
ATOM 929 C CA . ARG A 1 123 ? -8.687 -1.613 -2.304 1.00 81.12 123 ARG A CA 1
ATOM 930 C C . ARG A 1 123 ? -8.258 -1.775 -0.843 1.00 81.12 123 ARG A C 1
ATOM 932 O O . ARG A 1 123 ? -7.330 -2.533 -0.584 1.00 81.12 123 ARG A O 1
ATOM 939 N N . PHE A 1 124 ? -8.935 -1.100 0.088 1.00 85.38 124 PHE A N 1
ATOM 940 C CA . PHE A 1 124 ? -8.661 -1.148 1.529 1.00 85.38 124 PHE A CA 1
ATOM 941 C C . PHE A 1 124 ? -9.792 -1.836 2.287 1.00 85.38 124 PHE A C 1
ATOM 943 O O . PHE A 1 124 ? -10.115 -1.461 3.411 1.00 85.38 124 PHE A O 1
ATOM 950 N N . ASP A 1 125 ? -10.417 -2.843 1.671 1.00 91.00 125 ASP A N 1
ATOM 951 C CA . ASP A 1 125 ? -11.369 -3.691 2.382 1.00 91.00 125 ASP A CA 1
ATOM 952 C C . ASP A 1 125 ? -10.724 -4.251 3.662 1.00 91.00 125 ASP A C 1
ATOM 954 O O . ASP A 1 125 ? -9.621 -4.796 3.622 1.00 91.00 125 ASP A O 1
ATOM 958 N N . GLY A 1 126 ? -11.397 -4.082 4.801 1.00 94.00 126 GLY A N 1
ATOM 959 C CA . GLY A 1 126 ? -10.854 -4.416 6.116 1.00 94.00 126 GLY A CA 1
ATOM 960 C C . GLY A 1 126 ? -10.282 -3.232 6.900 1.00 94.00 126 GLY A C 1
ATOM 961 O O . GLY A 1 126 ? -10.135 -3.354 8.113 1.00 94.00 126 GLY A O 1
ATOM 962 N N . ILE A 1 127 ? -9.978 -2.089 6.268 1.00 92.44 127 ILE A N 1
ATOM 963 C CA . ILE A 1 127 ? -9.348 -0.958 6.971 1.00 92.44 127 ILE A CA 1
ATOM 964 C C . ILE A 1 127 ? -10.267 -0.374 8.048 1.00 92.44 127 ILE A C 1
ATOM 966 O O . ILE A 1 127 ? -9.836 -0.175 9.177 1.00 92.44 127 ILE A O 1
ATOM 970 N N . ARG A 1 128 ? -11.560 -0.194 7.742 1.00 94.56 128 ARG A N 1
ATOM 971 C CA . ARG A 1 128 ? -12.548 0.347 8.689 1.00 94.56 128 ARG A CA 1
ATOM 972 C C . ARG A 1 128 ? -12.813 -0.622 9.838 1.00 94.56 128 ARG A C 1
ATOM 974 O O . ARG A 1 128 ? -12.997 -0.193 10.970 1.00 94.56 128 ARG A O 1
ATOM 981 N N . GLU A 1 129 ? -12.809 -1.922 9.565 1.00 97.38 129 GLU A N 1
ATOM 982 C CA . GLU A 1 129 ? -12.952 -2.977 10.567 1.00 97.38 129 GLU A CA 1
ATOM 983 C C . GLU A 1 129 ? -11.759 -3.025 11.526 1.00 97.38 129 GLU A C 1
ATOM 985 O O . GLU A 1 129 ? -11.942 -3.126 12.738 1.00 97.38 129 GLU A O 1
ATOM 990 N N . VAL A 1 130 ? -10.539 -2.940 10.993 1.00 97.06 130 VAL A N 1
ATOM 991 C CA . VAL A 1 130 ? -9.309 -2.932 11.794 1.00 97.06 130 VAL A CA 1
ATOM 992 C C . VAL A 1 130 ? -9.225 -1.660 12.628 1.00 97.06 130 VAL A C 1
ATOM 994 O O . VAL A 1 130 ? -8.964 -1.753 13.823 1.00 97.06 130 VAL A O 1
ATOM 997 N N . THR A 1 131 ? -9.545 -0.498 12.054 1.00 95.31 131 THR A N 1
ATOM 998 C CA . THR A 1 131 ? -9.644 0.763 12.799 1.00 95.31 131 THR A CA 1
ATOM 999 C C . THR A 1 131 ? -10.707 0.688 13.896 1.00 95.31 131 THR A C 1
ATOM 1001 O O . THR A 1 131 ? -10.413 0.996 15.043 1.00 95.31 131 THR A O 1
ATOM 1004 N N . LEU A 1 132 ? -11.917 0.201 13.600 1.00 97.12 132 LEU A N 1
ATOM 1005 C CA . LEU A 1 132 ? -12.963 -0.015 14.609 1.00 97.12 132 LEU A CA 1
ATOM 1006 C C . LEU A 1 132 ? -12.460 -0.879 15.775 1.00 97.12 132 LEU A C 1
ATOM 1008 O O . LEU A 1 132 ? -12.698 -0.562 16.940 1.00 97.12 132 LEU A O 1
ATOM 1012 N N . ALA A 1 133 ? -11.784 -1.985 15.459 1.00 98.31 133 ALA A N 1
ATOM 1013 C CA . ALA A 1 133 ? -11.224 -2.889 16.452 1.00 98.31 133 ALA A CA 1
ATOM 1014 C C . ALA A 1 133 ? -10.115 -2.219 17.279 1.00 98.31 133 ALA A C 1
ATOM 1016 O O . ALA A 1 133 ? -10.062 -2.421 18.491 1.00 98.31 133 ALA A O 1
ATOM 1017 N N . HIS A 1 134 ? -9.270 -1.412 16.638 1.00 97.44 134 HIS A N 1
ATOM 1018 C CA . HIS A 1 134 ? -8.194 -0.648 17.263 1.00 97.44 134 HIS A CA 1
ATOM 1019 C C . HIS A 1 134 ? -8.752 0.372 18.266 1.00 97.44 134 HIS A C 1
ATOM 1021 O O . HIS A 1 134 ? -8.422 0.321 19.450 1.00 97.44 134 HIS A O 1
ATOM 1027 N N . GLU A 1 135 ? -9.704 1.208 17.846 1.00 96.31 135 GLU A N 1
ATOM 1028 C CA . GLU A 1 135 ? -10.331 2.196 18.734 1.00 96.31 135 GLU A CA 1
ATOM 1029 C C . GLU A 1 135 ? -11.110 1.542 19.881 1.00 96.31 135 GLU A C 1
ATOM 1031 O O . GLU A 1 135 ? -11.115 2.023 21.019 1.00 96.31 135 GLU A O 1
ATOM 1036 N N . LEU A 1 136 ? -11.738 0.391 19.624 1.00 97.75 136 LEU A N 1
ATOM 1037 C CA . LEU A 1 136 ? -12.394 -0.379 20.674 1.00 97.75 136 LEU A CA 1
ATOM 1038 C C . LEU A 1 136 ? -11.395 -0.894 21.719 1.00 97.75 136 LEU A C 1
ATOM 1040 O O . LEU A 1 136 ? -11.738 -0.961 22.902 1.00 97.75 136 LEU A O 1
ATOM 1044 N N . LEU A 1 137 ? -10.169 -1.249 21.329 1.00 98.06 137 LEU A N 1
ATOM 1045 C CA . LEU A 1 137 ? -9.140 -1.673 22.278 1.00 98.06 137 LEU A CA 1
ATOM 1046 C C . LEU A 1 137 ? -8.710 -0.522 23.194 1.00 98.06 137 LEU A C 1
ATOM 1048 O O . LEU A 1 137 ? -8.639 -0.752 24.403 1.00 98.06 137 LEU A O 1
ATOM 1052 N N . HIS A 1 138 ? -8.597 0.712 22.694 1.00 96.31 138 HIS A N 1
ATOM 1053 C CA . HIS A 1 138 ? -8.421 1.898 23.546 1.00 96.31 138 HIS A CA 1
ATOM 1054 C C . HIS A 1 138 ? -9.596 2.099 24.510 1.00 96.31 138 HIS A C 1
ATOM 1056 O O . HIS A 1 138 ? -9.409 2.311 25.715 1.00 96.31 138 HIS A O 1
ATOM 1062 N N . ALA A 1 139 ? -10.829 1.945 24.019 1.00 95.81 139 ALA A N 1
ATOM 1063 C CA . ALA A 1 139 ? -12.024 2.028 24.854 1.00 95.81 139 ALA A CA 1
ATOM 1064 C C . ALA A 1 139 ? -12.076 0.928 25.932 1.00 95.81 139 ALA A C 1
ATOM 1066 O O . ALA A 1 139 ? -12.643 1.138 27.009 1.00 95.81 139 ALA A O 1
ATOM 1067 N N . MET A 1 140 ? -11.503 -0.249 25.671 1.00 95.69 140 MET A N 1
ATOM 1068 C CA . MET A 1 140 ? -11.349 -1.321 26.657 1.00 95.69 140 MET A CA 1
ATOM 1069 C C . MET A 1 140 ? -10.211 -1.015 27.640 1.00 95.69 140 MET A C 1
ATOM 1071 O O . MET A 1 140 ? -10.384 -1.183 28.849 1.00 95.69 140 MET A O 1
ATOM 1075 N N . TRP A 1 141 ? -9.076 -0.511 27.148 1.00 95.75 141 TRP A N 1
ATOM 1076 C CA . TRP A 1 141 ? -7.923 -0.108 27.953 1.00 95.75 141 TRP A CA 1
ATOM 1077 C C . TRP A 1 141 ? -8.287 0.956 28.990 1.00 95.75 141 TRP A C 1
ATOM 1079 O O . TRP A 1 141 ? -7.880 0.879 30.160 1.00 95.75 141 TRP A O 1
ATOM 1089 N N . SER A 1 142 ? -9.139 1.909 28.601 1.00 93.88 142 SER A N 1
ATOM 1090 C CA . SER A 1 142 ? -9.615 2.990 29.466 1.00 93.88 142 SER A CA 1
ATOM 1091 C C . SER A 1 142 ? -10.361 2.486 30.714 1.00 93.88 142 SER A C 1
ATOM 1093 O O . SER A 1 142 ? -10.347 3.163 31.746 1.00 93.88 142 SER A O 1
ATOM 1095 N N . ARG A 1 143 ? -10.927 1.267 30.674 1.00 91.38 143 ARG A N 1
ATOM 1096 C CA . ARG A 1 143 ? -11.627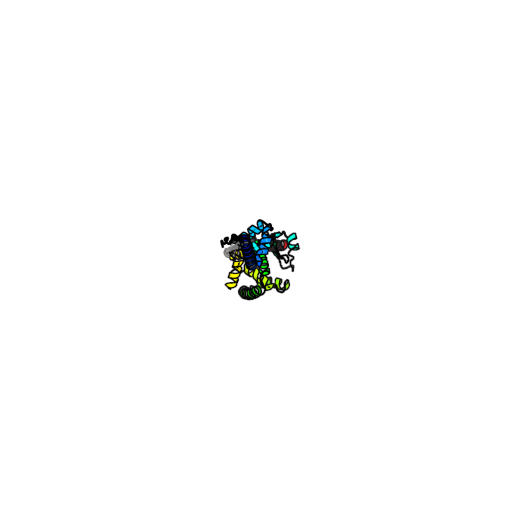 0.621 31.800 1.00 91.38 143 ARG A CA 1
ATOM 1097 C C . ARG A 1 143 ? -10.706 -0.160 32.743 1.00 91.38 143 ARG A C 1
ATOM 1099 O O . ARG A 1 143 ? -11.104 -0.433 33.875 1.00 91.38 143 ARG A O 1
ATOM 1106 N N . TYR A 1 144 ? -9.499 -0.534 32.316 1.00 92.31 144 TYR A N 1
ATOM 1107 C CA . TYR A 1 144 ? -8.579 -1.287 33.171 1.00 92.31 144 TYR A CA 1
ATOM 1108 C C . TYR A 1 144 ? -8.025 -0.430 34.309 1.00 92.31 144 TYR A C 1
ATOM 1110 O O . TYR A 1 144 ? -7.704 0.745 34.134 1.00 92.31 144 TYR A O 1
ATOM 1118 N N . ASP A 1 145 ? -7.892 -1.037 35.489 1.00 92.12 145 ASP A N 1
ATOM 1119 C CA . ASP A 1 145 ? -7.191 -0.406 36.600 1.00 92.12 145 ASP A CA 1
ATOM 1120 C C . ASP A 1 145 ? -5.671 -0.415 36.381 1.00 92.12 145 ASP A C 1
ATOM 1122 O O . ASP A 1 145 ? -5.141 -1.132 35.529 1.00 92.12 14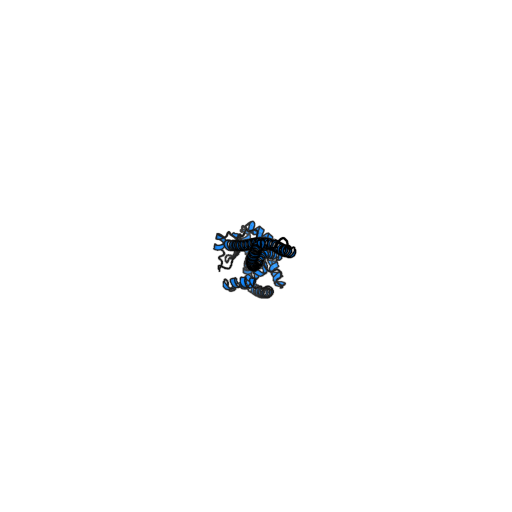5 ASP A O 1
ATOM 1126 N N . GLN A 1 146 ? -4.954 0.388 37.171 1.00 92.75 146 GLN A N 1
ATOM 1127 C CA . GLN A 1 146 ? -3.504 0.528 37.024 1.00 92.75 146 GLN A CA 1
ATOM 1128 C C . GLN A 1 146 ? -2.768 -0.812 37.162 1.00 92.75 146 GLN A C 1
ATOM 1130 O O . GLN A 1 146 ? -1.831 -1.064 36.419 1.00 92.75 146 GLN A O 1
ATOM 1135 N N . GLY A 1 147 ? -3.205 -1.689 38.073 1.00 95.06 147 GLY A N 1
ATOM 1136 C CA . GLY A 1 147 ? -2.551 -2.981 38.285 1.00 95.06 147 GLY A CA 1
ATOM 1137 C C . GLY A 1 147 ? -2.673 -3.909 37.077 1.00 95.06 147 GLY A C 1
ATOM 1138 O O . GLY A 1 147 ? -1.717 -4.602 36.737 1.00 95.06 147 GLY A O 1
ATOM 1139 N N . THR A 1 148 ? -3.829 -3.895 36.412 1.00 93.94 148 THR A N 1
ATOM 1140 C CA . THR A 1 148 ? -4.055 -4.626 35.161 1.00 93.94 148 THR A CA 1
ATOM 1141 C C . THR A 1 148 ? -3.220 -4.031 34.030 1.00 93.94 148 THR A C 1
ATOM 1143 O O . THR A 1 148 ? -2.544 -4.774 33.321 1.00 93.94 148 THR A O 1
ATOM 1146 N N . ARG A 1 149 ? -3.204 -2.697 33.896 1.00 96.06 149 ARG A N 1
ATOM 1147 C CA . ARG A 1 149 ? -2.382 -2.005 32.892 1.00 96.06 149 ARG A CA 1
ATOM 1148 C C . ARG A 1 149 ? -0.901 -2.317 33.070 1.00 96.06 149 ARG A C 1
ATOM 1150 O O . ARG A 1 149 ? -0.272 -2.724 32.109 1.00 96.06 149 ARG A O 1
ATOM 1157 N N . ASP A 1 150 ? -0.363 -2.236 34.286 1.00 95.31 150 ASP A N 1
ATOM 1158 C CA . ASP A 1 150 ? 1.049 -2.534 34.566 1.00 95.31 150 ASP A CA 1
ATOM 1159 C C . ASP A 1 150 ? 1.429 -3.974 34.171 1.00 95.31 150 ASP A C 1
ATOM 1161 O O . ASP A 1 150 ? 2.498 -4.209 33.603 1.00 95.31 150 ASP A O 1
ATOM 1165 N N . GLN A 1 151 ? 0.547 -4.943 34.448 1.00 95.44 151 GLN A N 1
ATOM 1166 C CA . GLN A 1 151 ? 0.756 -6.341 34.058 1.00 95.44 151 GLN A CA 1
ATOM 1167 C C . GLN A 1 151 ? 0.733 -6.523 32.538 1.00 95.44 151 GLN A C 1
ATOM 1169 O O . GLN A 1 151 ? 1.607 -7.201 31.996 1.00 95.44 151 GLN A O 1
ATOM 1174 N N . LEU A 1 152 ? -0.239 -5.915 31.851 1.00 97.38 152 LEU A N 1
ATOM 1175 C CA . LEU A 1 152 ? -0.341 -5.978 30.395 1.00 97.38 152 LEU A CA 1
ATOM 1176 C C . LEU A 1 152 ? 0.838 -5.274 29.722 1.00 97.38 152 LEU A C 1
ATOM 1178 O O . LEU A 1 152 ? 1.442 -5.861 28.832 1.00 97.38 152 LEU A O 1
ATOM 1182 N N . SER A 1 153 ? 1.233 -4.086 30.185 1.00 96.56 153 SER A N 1
ATOM 1183 C CA . SER A 1 153 ? 2.364 -3.321 29.647 1.00 96.56 153 SER A CA 1
ATOM 1184 C C . SER A 1 153 ? 3.642 -4.155 29.585 1.00 96.56 153 SER A C 1
ATOM 1186 O O . SER A 1 153 ? 4.300 -4.202 28.551 1.00 96.56 153 SER A O 1
ATOM 1188 N N . ALA A 1 154 ? 3.973 -4.885 30.656 1.00 95.69 154 ALA A N 1
ATOM 1189 C CA . ALA A 1 154 ? 5.162 -5.736 30.670 1.00 95.69 154 ALA A CA 1
ATOM 1190 C C . ALA A 1 154 ? 5.117 -6.843 29.596 1.00 95.69 154 ALA A C 1
ATOM 1192 O O . ALA A 1 154 ? 6.145 -7.168 29.001 1.00 95.69 154 ALA A O 1
ATOM 1193 N N . ARG A 1 155 ? 3.934 -7.412 29.334 1.00 97.06 155 ARG A N 1
ATOM 1194 C CA . ARG A 1 155 ? 3.732 -8.448 28.307 1.00 97.06 155 ARG A CA 1
ATOM 1195 C C . ARG A 1 155 ? 3.736 -7.872 26.898 1.00 97.06 155 ARG A C 1
ATOM 1197 O O . ARG A 1 155 ? 4.335 -8.465 26.008 1.00 97.06 155 ARG A O 1
ATOM 1204 N N . LEU A 1 156 ? 3.113 -6.712 26.713 1.00 97.38 156 LEU A N 1
ATOM 1205 C CA . LEU A 1 156 ? 3.072 -5.992 25.442 1.00 97.38 156 LEU A CA 1
ATOM 1206 C C . LEU A 1 156 ? 4.483 -5.619 24.980 1.00 97.38 156 LEU A C 1
ATOM 1208 O O . LEU A 1 156 ? 4.824 -5.873 23.833 1.00 97.38 156 LEU A O 1
ATOM 1212 N N . GLU A 1 157 ? 5.343 -5.130 25.875 1.00 95.19 157 GLU A N 1
ATOM 1213 C CA . GLU A 1 157 ? 6.742 -4.820 25.540 1.00 95.19 157 GLU A CA 1
ATOM 1214 C C . GLU A 1 157 ? 7.572 -6.074 25.217 1.00 95.19 157 GLU A C 1
ATOM 1216 O O . GLU A 1 157 ? 8.434 -6.068 24.331 1.00 95.19 157 GLU A O 1
ATOM 1221 N N . ALA A 1 158 ? 7.311 -7.184 25.914 1.00 95.25 158 ALA A N 1
ATOM 1222 C CA . ALA A 1 158 ? 7.962 -8.457 25.618 1.00 95.25 158 ALA A CA 1
ATOM 1223 C C . ALA A 1 158 ? 7.536 -9.002 24.243 1.00 95.25 158 ALA A C 1
ATOM 1225 O O . ALA A 1 158 ? 8.385 -9.461 23.474 1.00 95.25 158 ALA A O 1
ATOM 1226 N N . ALA A 1 159 ? 6.244 -8.912 23.914 1.00 95.62 159 ALA A N 1
ATOM 1227 C CA . ALA A 1 159 ? 5.722 -9.259 22.599 1.00 95.62 159 ALA A CA 1
ATOM 1228 C C . ALA A 1 159 ? 6.299 -8.332 21.519 1.00 95.62 159 ALA A C 1
ATOM 1230 O O . ALA A 1 159 ? 6.809 -8.825 20.515 1.00 95.62 159 ALA A O 1
ATOM 1231 N N . TRP A 1 160 ? 6.326 -7.018 21.766 1.00 94.25 160 TRP A N 1
ATOM 1232 C CA . TRP A 1 160 ? 6.919 -6.013 20.883 1.00 94.25 160 TRP A CA 1
ATOM 1233 C C . TRP A 1 160 ? 8.365 -6.348 20.519 1.00 94.25 160 TRP A C 1
ATOM 1235 O O . TRP A 1 160 ? 8.705 -6.418 19.344 1.00 94.25 160 TRP A O 1
ATOM 1245 N N . THR A 1 161 ? 9.197 -6.674 21.511 1.00 93.38 161 THR A N 1
ATOM 1246 C CA . THR A 1 161 ? 10.612 -7.034 21.298 1.00 93.38 161 THR A CA 1
ATOM 1247 C C . THR A 1 161 ? 10.794 -8.204 20.319 1.00 93.38 161 THR A C 1
ATOM 1249 O O . THR A 1 161 ? 11.835 -8.321 19.675 1.00 93.38 161 THR A O 1
ATOM 1252 N N . ARG A 1 162 ? 9.799 -9.092 20.199 1.00 91.69 162 ARG A N 1
ATOM 1253 C CA . ARG A 1 162 ? 9.832 -10.222 19.258 1.00 91.69 162 ARG A CA 1
ATOM 1254 C C . ARG A 1 162 ? 9.391 -9.850 17.845 1.00 91.69 162 ARG A C 1
ATOM 1256 O O . ARG A 1 162 ? 9.862 -10.483 16.903 1.00 91.69 162 ARG A O 1
ATOM 1263 N N . VAL A 1 163 ? 8.449 -8.917 17.711 1.00 90.44 163 VAL A N 1
ATOM 1264 C CA . VAL A 1 163 ? 7.718 -8.663 16.455 1.00 90.44 163 VAL A CA 1
ATOM 1265 C C . VAL A 1 163 ? 8.060 -7.325 15.807 1.00 90.44 163 VAL A C 1
ATOM 1267 O O . VAL A 1 163 ? 7.656 -7.094 14.671 1.00 90.44 163 VAL A O 1
ATOM 1270 N N . ALA A 1 164 ? 8.803 -6.462 16.502 1.00 90.00 164 ALA A N 1
ATOM 1271 C CA . ALA A 1 164 ? 9.216 -5.161 16.004 1.00 90.00 164 ALA A CA 1
ATOM 1272 C C . ALA A 1 164 ? 9.950 -5.278 14.661 1.00 90.00 164 ALA A C 1
ATOM 1274 O O . ALA A 1 164 ? 10.849 -6.104 14.467 1.00 90.00 164 ALA A O 1
ATOM 1275 N N . THR A 1 165 ? 9.557 -4.414 13.734 1.00 87.25 165 THR A N 1
ATOM 1276 C CA . THR A 1 165 ? 10.208 -4.198 12.444 1.00 87.25 165 THR A CA 1
ATOM 1277 C C . THR A 1 165 ? 10.545 -2.713 12.325 1.00 87.25 165 THR A C 1
ATOM 1279 O O . THR A 1 165 ? 9.899 -1.906 12.992 1.00 87.25 165 THR A O 1
ATOM 1282 N N . PRO A 1 166 ? 11.495 -2.314 11.461 1.00 85.12 166 PRO A N 1
ATOM 1283 C CA . PRO A 1 166 ? 11.816 -0.897 11.281 1.00 85.12 166 PRO A CA 1
ATOM 1284 C C . PRO A 1 166 ? 10.604 -0.027 10.908 1.00 85.12 166 PRO A C 1
ATOM 1286 O O . PRO A 1 166 ? 10.544 1.139 11.285 1.00 85.12 166 PRO A O 1
ATOM 1289 N N . ASP A 1 167 ? 9.637 -0.593 10.179 1.00 78.25 167 ASP A N 1
ATOM 1290 C CA . ASP A 1 167 ? 8.391 0.091 9.825 1.00 78.25 167 ASP A CA 1
ATOM 1291 C C . ASP A 1 167 ? 7.487 0.299 11.050 1.00 78.25 167 ASP A C 1
ATOM 1293 O O . ASP A 1 167 ? 7.081 1.422 11.342 1.00 78.25 167 ASP A O 1
ATOM 1297 N N . LEU A 1 168 ? 7.255 -0.765 11.828 1.00 81.56 168 LEU A N 1
ATOM 1298 C CA . LEU A 1 168 ? 6.474 -0.688 13.063 1.00 81.56 168 LEU A CA 1
ATOM 1299 C C . LEU A 1 168 ? 7.119 0.258 14.087 1.00 81.56 168 LEU A C 1
ATOM 1301 O O . LEU A 1 168 ? 6.414 1.037 14.723 1.00 81.56 168 LEU A O 1
ATOM 1305 N N . GLU A 1 169 ? 8.446 0.223 14.233 1.00 86.19 169 GLU A N 1
ATOM 1306 C CA . GLU A 1 169 ? 9.195 1.148 15.094 1.00 86.19 169 GLU A CA 1
ATOM 1307 C C . GLU A 1 169 ? 8.983 2.601 14.658 1.00 86.19 169 GLU A C 1
ATOM 1309 O O . GLU A 1 169 ? 8.607 3.435 15.478 1.00 86.19 169 GLU A O 1
ATOM 1314 N N . SER A 1 170 ? 9.111 2.887 13.358 1.00 80.81 170 SER A N 1
ATOM 1315 C CA . SER A 1 170 ? 8.882 4.233 12.826 1.00 80.81 170 SER A CA 1
ATOM 1316 C C . SER A 1 170 ? 7.447 4.718 13.040 1.00 80.81 170 SER A C 1
ATOM 1318 O O . SER A 1 170 ? 7.248 5.911 13.261 1.00 80.81 170 SER A O 1
ATOM 1320 N N . ARG A 1 171 ? 6.448 3.830 12.957 1.00 78.00 171 ARG A N 1
ATOM 1321 C CA . ARG A 1 171 ? 5.044 4.168 13.241 1.00 78.00 171 ARG A CA 1
ATOM 1322 C C . ARG A 1 171 ? 4.844 4.490 14.723 1.00 78.00 171 ARG A C 1
ATOM 1324 O O . ARG A 1 171 ? 4.167 5.461 15.048 1.00 78.00 171 ARG A O 1
ATOM 1331 N N . LEU A 1 172 ? 5.451 3.710 15.617 1.00 80.62 172 LEU A N 1
ATOM 1332 C CA . LEU A 1 172 ? 5.298 3.881 17.063 1.00 80.62 172 LEU A CA 1
ATOM 1333 C C . LEU A 1 172 ? 6.004 5.140 17.601 1.00 80.62 172 LEU A C 1
ATOM 1335 O O . LEU A 1 172 ? 5.468 5.799 18.491 1.00 80.62 172 LEU A O 1
ATOM 1339 N N . ASP A 1 173 ? 7.148 5.523 17.026 1.00 78.88 173 ASP A N 1
ATOM 1340 C CA . ASP A 1 173 ? 7.891 6.742 17.397 1.00 78.88 173 ASP A CA 1
ATOM 1341 C C . ASP A 1 173 ? 7.050 8.026 17.247 1.00 78.88 173 ASP A C 1
ATOM 1343 O O . ASP A 1 173 ? 7.205 8.993 18.009 1.00 78.88 173 ASP A O 1
ATOM 1347 N N . VAL A 1 174 ? 6.130 8.042 16.275 1.00 71.69 174 VAL A N 1
ATOM 1348 C CA . VAL A 1 174 ? 5.214 9.168 16.056 1.00 71.69 174 VAL A CA 1
ATOM 1349 C C . VAL A 1 174 ? 4.245 9.312 17.229 1.00 71.69 174 VAL A C 1
ATOM 1351 O O . VAL A 1 174 ? 4.068 10.420 17.743 1.00 71.69 174 VAL A O 1
ATOM 1354 N N . TYR A 1 175 ? 3.689 8.197 17.709 1.00 70.81 175 TYR A N 1
ATOM 1355 C CA . TYR A 1 175 ? 2.795 8.183 18.867 1.00 70.81 175 TYR A CA 1
ATOM 1356 C C . TYR A 1 175 ? 3.520 8.555 20.160 1.00 70.81 175 TYR A C 1
ATOM 1358 O O . TYR A 1 175 ? 3.004 9.357 20.930 1.00 70.81 175 TYR A O 1
ATOM 1366 N N . GLU A 1 176 ? 4.745 8.070 20.386 1.00 72.75 176 GLU A N 1
ATOM 1367 C CA . GLU A 1 176 ? 5.513 8.447 21.585 1.00 72.75 176 GLU A CA 1
ATOM 1368 C C . GLU A 1 176 ? 5.795 9.951 21.673 1.00 72.75 176 GLU A C 1
ATOM 1370 O O . GLU A 1 176 ? 5.837 10.523 22.767 1.00 72.75 176 GLU A O 1
ATOM 1375 N N . THR A 1 177 ? 5.991 10.594 20.521 1.00 68.94 177 THR A N 1
ATOM 1376 C CA . THR A 1 177 ? 6.237 12.036 20.442 1.00 68.94 177 THR A CA 1
ATOM 1377 C C . THR A 1 177 ? 4.948 12.836 20.641 1.00 68.94 177 THR A C 1
ATOM 1379 O O . THR A 1 177 ? 4.972 13.878 21.302 1.00 68.94 177 THR A O 1
ATOM 1382 N N . ALA A 1 178 ? 3.836 12.366 20.071 1.00 66.25 178 ALA A N 1
ATOM 1383 C CA . ALA A 1 178 ? 2.540 13.032 20.147 1.00 66.25 178 ALA A CA 1
ATOM 1384 C C . ALA A 1 178 ? 1.860 12.865 21.517 1.00 66.25 178 ALA A C 1
ATOM 1386 O O . ALA A 1 178 ? 1.296 13.829 22.039 1.00 66.25 178 ALA A O 1
ATOM 1387 N N . GLU A 1 179 ? 1.955 11.674 22.115 1.00 69.12 179 GLU A N 1
ATOM 1388 C CA . GLU A 1 179 ? 1.213 11.271 23.316 1.00 69.12 179 GLU A CA 1
ATOM 1389 C C . GLU A 1 179 ? 2.122 10.582 24.356 1.00 69.12 179 GLU A C 1
ATOM 1391 O O . GLU A 1 179 ? 2.094 9.360 24.553 1.00 69.12 179 GLU A O 1
ATOM 1396 N N . PRO A 1 180 ? 2.959 11.357 25.074 1.00 73.06 180 PRO A N 1
ATOM 1397 C CA . PRO A 1 180 ? 3.879 10.797 26.055 1.00 73.06 180 PRO A CA 1
ATOM 1398 C C . PRO A 1 180 ? 3.149 10.021 27.160 1.00 73.06 180 PRO A C 1
ATOM 1400 O O . PRO A 1 180 ? 2.390 10.594 27.942 1.00 73.06 180 PRO A O 1
ATOM 1403 N N . GLY A 1 181 ? 3.455 8.728 27.280 1.00 79.50 181 GLY A N 1
ATOM 1404 C CA . GLY A 1 181 ? 2.882 7.834 28.294 1.00 79.50 181 GLY A CA 1
ATOM 1405 C C . GLY A 1 181 ? 1.833 6.851 27.770 1.00 79.50 181 GLY A C 1
ATOM 1406 O O . GLY A 1 181 ? 1.507 5.910 28.491 1.00 79.50 181 GLY A O 1
ATOM 1407 N N . GLU A 1 182 ? 1.383 6.997 26.521 1.00 86.69 182 GLU A N 1
ATOM 1408 C CA . GLU A 1 182 ? 0.354 6.133 25.921 1.00 86.69 182 GLU A CA 1
ATOM 1409 C C . GLU A 1 182 ? 0.922 4.914 25.177 1.00 86.69 182 GLU A C 1
ATOM 1411 O O . GLU A 1 182 ? 0.173 4.042 24.758 1.00 86.69 182 GLU A O 1
ATOM 1416 N N . ARG A 1 183 ? 2.251 4.753 25.102 1.00 90.69 183 ARG A N 1
ATOM 1417 C CA . ARG A 1 183 ? 2.914 3.640 24.389 1.00 90.69 183 ARG A CA 1
ATOM 1418 C C . ARG A 1 183 ? 2.288 2.262 24.647 1.00 90.69 183 ARG A C 1
ATOM 1420 O O . ARG A 1 183 ? 2.074 1.500 23.713 1.00 90.69 183 ARG A O 1
ATOM 1427 N N . ALA A 1 184 ? 2.010 1.911 25.904 1.00 94.44 184 ALA A N 1
ATOM 1428 C CA . ALA A 1 184 ? 1.429 0.604 26.223 1.00 94.44 184 ALA A CA 1
ATOM 1429 C C . ALA A 1 184 ? -0.023 0.459 25.736 1.00 94.44 184 ALA A C 1
ATOM 1431 O O . ALA A 1 184 ? -0.429 -0.637 25.363 1.00 94.44 184 ALA A O 1
ATOM 1432 N N . ASN A 1 185 ? -0.784 1.554 25.728 1.00 94.50 185 ASN A N 1
ATOM 1433 C CA . ASN A 1 185 ? -2.131 1.613 25.172 1.00 94.50 185 ASN A CA 1
ATOM 1434 C C . ASN A 1 185 ? -2.084 1.410 23.645 1.00 94.50 185 ASN A C 1
ATOM 1436 O O . ASN A 1 185 ? -2.782 0.552 23.117 1.00 94.50 185 ASN A O 1
ATOM 1440 N N . GLU A 1 186 ? -1.155 2.079 22.959 1.00 91.44 186 GLU A N 1
ATOM 1441 C CA . GLU A 1 186 ? -0.926 1.891 21.519 1.00 91.44 186 GLU A CA 1
ATOM 1442 C C . GLU A 1 186 ? -0.480 0.470 21.171 1.00 91.44 186 GLU A C 1
ATOM 1444 O O . GLU A 1 186 ? -1.029 -0.171 20.276 1.00 91.44 186 GLU A O 1
ATOM 1449 N N . LEU A 1 187 ? 0.478 -0.083 21.921 1.00 95.19 187 LEU A N 1
ATOM 1450 C CA . LEU A 1 187 ? 0.898 -1.471 21.741 1.00 95.19 187 LEU A CA 1
ATOM 1451 C C . LEU A 1 187 ? -0.262 -2.446 21.960 1.00 95.19 187 LEU A C 1
ATOM 1453 O O . LEU A 1 187 ? -0.329 -3.464 21.274 1.00 95.19 187 LEU A O 1
ATOM 1457 N N . HIS A 1 188 ? -1.170 -2.165 22.899 1.00 97.19 188 HIS A N 1
ATOM 1458 C CA . HIS A 1 188 ? -2.365 -2.984 23.117 1.00 97.19 188 HIS A CA 1
ATOM 1459 C C . HIS A 1 188 ? -3.269 -2.990 21.877 1.00 97.19 188 HIS A C 1
ATOM 1461 O O . HIS A 1 188 ? -3.687 -4.058 21.427 1.00 97.19 188 HIS A O 1
ATOM 1467 N N . SER A 1 189 ? -3.498 -1.839 21.256 1.00 96.25 189 SER A N 1
ATOM 1468 C CA . SER A 1 189 ? -4.320 -1.754 20.048 1.00 96.25 189 SER A CA 1
ATOM 1469 C C . SER A 1 189 ? -3.633 -2.346 18.806 1.00 96.25 189 SER A C 1
ATOM 1471 O O . SER A 1 189 ? -4.229 -3.172 18.107 1.00 96.25 189 SER A O 1
ATOM 1473 N N . ILE A 1 190 ? -2.355 -2.022 18.566 1.00 93.75 190 ILE A N 1
ATOM 1474 C CA . ILE A 1 190 ? -1.567 -2.515 17.417 1.00 93.75 190 ILE A CA 1
ATOM 1475 C C . ILE A 1 190 ? -1.379 -4.032 17.492 1.00 93.75 190 ILE A C 1
ATOM 1477 O O . ILE A 1 190 ? -1.703 -4.757 16.552 1.00 93.75 190 ILE A O 1
ATOM 1481 N N . LEU A 1 191 ? -0.883 -4.558 18.617 1.00 96.12 191 LEU A N 1
ATOM 1482 C CA . LEU A 1 191 ? -0.632 -5.997 18.742 1.00 96.12 191 LEU A CA 1
ATOM 1483 C C . LEU A 1 191 ? -1.939 -6.799 18.699 1.00 96.12 191 LEU A C 1
ATOM 1485 O O . LEU A 1 191 ? -1.966 -7.906 18.160 1.00 96.12 191 LEU A O 1
ATOM 1489 N N . GLY A 1 192 ? -3.028 -6.239 19.233 1.00 97.00 192 GLY A N 1
ATOM 1490 C CA . GLY A 1 192 ? -4.343 -6.869 19.202 1.00 97.00 192 GLY A CA 1
ATOM 1491 C C . GLY A 1 192 ? -4.907 -7.050 17.793 1.00 97.00 192 GLY A C 1
ATOM 1492 O O . GLY A 1 192 ? -5.596 -8.044 17.553 1.00 97.00 192 GLY A O 1
ATOM 1493 N N . THR A 1 193 ? -4.585 -6.144 16.867 1.00 97.25 193 THR A N 1
ATOM 1494 C CA . THR A 1 193 ? -5.229 -6.060 15.545 1.00 97.25 193 THR A CA 1
ATOM 1495 C C . THR A 1 193 ? -4.319 -6.408 14.367 1.00 97.25 193 THR A C 1
ATOM 1497 O O . THR A 1 193 ? -4.817 -6.903 13.360 1.00 97.25 193 THR A O 1
ATOM 1500 N N . GLU A 1 194 ? -3.001 -6.232 14.485 1.00 94.88 194 GLU A N 1
ATOM 1501 C CA . GLU A 1 194 ? -2.082 -6.314 13.338 1.00 94.88 194 GLU A CA 1
ATOM 1502 C C . GLU A 1 194 ? -1.160 -7.545 13.363 1.00 94.88 194 GLU A C 1
ATOM 1504 O O . GLU A 1 194 ? -0.691 -7.995 12.315 1.00 94.88 194 GLU A O 1
ATOM 1509 N N . VAL A 1 195 ? -0.902 -8.123 14.543 1.00 95.44 195 VAL A N 1
ATOM 1510 C CA . VAL A 1 195 ? 0.137 -9.152 14.733 1.00 95.44 195 VAL A CA 1
ATOM 1511 C C . VAL A 1 195 ? -0.461 -10.542 14.947 1.00 95.44 195 VAL A C 1
ATOM 1513 O O . VAL A 1 195 ? -1.153 -10.796 15.931 1.00 95.44 195 VAL A O 1
ATOM 1516 N N . ALA A 1 196 ? -0.148 -11.486 14.056 1.00 95.12 196 ALA A N 1
ATOM 1517 C CA . ALA A 1 196 ? -0.739 -12.829 14.074 1.00 95.12 196 ALA A CA 1
ATOM 1518 C C . ALA A 1 196 ? -0.328 -13.696 15.273 1.00 95.12 196 ALA A C 1
ATOM 1520 O O . ALA A 1 196 ? -1.176 -14.403 15.809 1.00 95.12 196 ALA A O 1
ATOM 1521 N N . ASP A 1 197 ? 0.933 -13.635 15.710 1.00 95.31 197 ASP A N 1
ATOM 1522 C CA . ASP A 1 197 ? 1.462 -14.450 16.813 1.00 95.31 197 ASP A CA 1
ATOM 1523 C C . ASP A 1 197 ? 2.187 -13.586 17.853 1.00 95.31 197 ASP A C 1
ATOM 1525 O O . ASP A 1 197 ? 3.309 -13.106 17.644 1.00 95.31 197 ASP A O 1
ATOM 1529 N N . LEU A 1 198 ? 1.553 -13.431 19.013 1.00 94.94 198 LEU A N 1
ATOM 1530 C CA . LEU A 1 198 ? 2.084 -12.631 20.111 1.00 94.94 198 LEU A CA 1
ATOM 1531 C C . LEU A 1 198 ? 3.132 -13.363 20.951 1.00 94.94 198 LEU A C 1
ATOM 1533 O O . LEU A 1 198 ? 3.867 -12.713 21.698 1.00 94.94 198 LEU A O 1
ATOM 1537 N N . GLY A 1 199 ? 3.256 -14.687 20.808 1.00 93.75 199 GLY A N 1
ATOM 1538 C CA . GLY A 1 199 ? 4.204 -15.526 21.548 1.00 93.75 199 GLY A CA 1
ATOM 1539 C C . GLY A 1 199 ? 4.077 -15.463 23.071 1.00 93.75 199 GLY A C 1
ATOM 1540 O O . GLY A 1 199 ? 5.027 -15.821 23.768 1.00 93.75 199 GLY A O 1
ATOM 1541 N N . ASP A 1 200 ? 2.936 -14.995 23.575 1.00 95.25 200 ASP A N 1
ATOM 1542 C CA . ASP A 1 200 ? 2.583 -14.930 24.990 1.00 95.25 200 ASP A CA 1
ATOM 1543 C C . ASP A 1 200 ? 1.130 -15.402 25.144 1.00 95.25 200 ASP A C 1
ATOM 1545 O O . ASP A 1 200 ? 0.190 -14.716 24.741 1.00 95.25 200 ASP A O 1
ATOM 1549 N N . ASP A 1 201 ? 0.951 -16.598 25.712 1.00 95.25 201 ASP A N 1
ATOM 1550 C CA . ASP A 1 201 ? -0.365 -17.236 25.851 1.00 95.25 201 ASP A CA 1
ATOM 1551 C C . ASP A 1 201 ? -1.326 -16.426 26.733 1.00 95.25 201 ASP A C 1
ATOM 1553 O O . ASP A 1 201 ? -2.538 -16.465 26.527 1.00 95.25 201 ASP A O 1
ATOM 1557 N N . GLU A 1 202 ? -0.816 -15.691 27.727 1.00 95.62 202 GLU A N 1
ATOM 1558 C CA . GLU A 1 202 ? -1.659 -14.867 28.597 1.00 95.62 202 GLU A CA 1
ATOM 1559 C C . GLU A 1 202 ? -2.151 -13.616 27.868 1.00 95.62 202 GLU A C 1
ATOM 1561 O O . GLU A 1 202 ? -3.293 -13.199 28.063 1.00 95.62 202 GLU A O 1
ATOM 1566 N N . LEU A 1 203 ? -1.320 -13.042 26.998 1.00 96.44 203 LEU A N 1
ATOM 1567 C CA . LEU A 1 203 ? -1.703 -11.927 26.146 1.00 96.44 203 LEU A CA 1
ATOM 1568 C C . LEU A 1 203 ? -2.693 -12.365 25.052 1.00 96.44 203 LEU A C 1
ATOM 1570 O O . LEU A 1 203 ? -3.677 -11.669 24.811 1.00 96.44 203 LEU A O 1
ATOM 1574 N N . GLU A 1 204 ? -2.509 -13.543 24.449 1.00 96.44 204 GLU A N 1
ATOM 1575 C CA . GLU A 1 204 ? -3.513 -14.124 23.542 1.00 96.44 204 GLU A CA 1
ATOM 1576 C C . GLU A 1 204 ? -4.835 -14.390 24.280 1.00 96.44 204 GLU A C 1
ATOM 1578 O O . GLU A 1 204 ? -5.907 -14.001 23.812 1.00 96.44 204 GLU A O 1
ATOM 1583 N N . GLN A 1 205 ? -4.772 -14.971 25.485 1.00 96.06 205 GLN A N 1
ATOM 1584 C CA . GLN A 1 205 ? -5.942 -15.186 26.339 1.00 96.06 205 GLN A CA 1
ATOM 1585 C C . GLN A 1 205 ? -6.645 -13.867 26.687 1.00 96.06 205 GLN A C 1
ATOM 1587 O O . GLN A 1 205 ? -7.876 -13.826 26.709 1.00 96.06 205 GLN A O 1
ATOM 1592 N N . HIS A 1 206 ? -5.904 -12.785 26.931 1.00 96.94 206 HIS A N 1
ATOM 1593 C CA . HIS A 1 206 ? -6.472 -11.459 27.185 1.00 96.94 206 HIS A CA 1
ATOM 1594 C C . HIS A 1 206 ? -7.337 -10.973 26.018 1.00 96.94 206 HIS A C 1
ATOM 1596 O O . HIS A 1 206 ? -8.484 -10.569 26.231 1.00 96.94 206 HIS A O 1
ATOM 1602 N N . TYR A 1 207 ? -6.855 -11.084 24.779 1.00 98.12 207 TYR A N 1
ATOM 1603 C CA . TYR A 1 207 ? -7.623 -10.647 23.611 1.00 98.12 207 TYR A CA 1
ATOM 1604 C C . TYR A 1 207 ? -8.879 -11.486 23.345 1.00 98.12 207 TYR A C 1
ATOM 1606 O O . TYR A 1 207 ? -9.816 -10.965 22.742 1.00 98.12 207 TYR A O 1
ATOM 1614 N N . THR A 1 208 ? -8.986 -12.715 23.872 1.00 97.06 208 THR A N 1
ATOM 1615 C CA . THR A 1 208 ? -10.247 -13.492 23.814 1.00 97.06 208 THR A CA 1
ATOM 1616 C C . THR A 1 208 ? -11.400 -12.847 24.590 1.00 97.06 208 THR A C 1
ATOM 1618 O O . THR A 1 208 ? -12.559 -13.209 24.405 1.00 97.06 208 THR A O 1
ATOM 1621 N N . THR A 1 209 ? -11.111 -11.878 25.466 1.00 95.44 209 THR A N 1
ATOM 1622 C CA . THR A 1 209 ? -12.153 -11.084 26.133 1.00 95.44 209 THR A CA 1
ATOM 1623 C C . THR A 1 209 ? -12.785 -10.053 25.196 1.00 95.44 209 THR A C 1
ATOM 1625 O O . THR A 1 209 ? -13.914 -9.620 25.443 1.00 95.44 209 THR A O 1
ATOM 1628 N N . VAL A 1 210 ? -12.086 -9.693 24.113 1.00 97.25 210 VAL A N 1
ATOM 1629 C CA . VAL A 1 210 ? -12.509 -8.696 23.123 1.00 97.25 210 VAL A CA 1
ATOM 1630 C C . VAL A 1 210 ? -13.015 -9.367 21.848 1.00 97.25 210 VAL A C 1
ATOM 1632 O O . VAL A 1 210 ? -14.128 -9.085 21.408 1.00 97.25 210 VAL A O 1
ATOM 1635 N N . PHE A 1 211 ? -12.242 -10.304 21.301 1.00 98.19 211 PHE A N 1
ATOM 1636 C CA . PHE A 1 211 ? -12.528 -10.982 20.040 1.00 98.19 211 PHE A CA 1
ATOM 1637 C C . PHE A 1 211 ? -12.904 -12.446 20.277 1.00 98.19 211 PHE A C 1
ATOM 1639 O O . PHE A 1 211 ? -12.203 -13.170 20.984 1.00 98.19 211 PHE A O 1
ATOM 1646 N N . ALA A 1 212 ? -13.986 -12.901 19.649 1.00 97.44 212 ALA A N 1
ATOM 1647 C CA . ALA A 1 212 ? -14.307 -14.320 19.538 1.00 97.44 212 ALA A CA 1
ATOM 1648 C C . ALA A 1 212 ? -13.292 -15.047 18.637 1.00 97.44 212 ALA A C 1
ATOM 1650 O O . ALA A 1 212 ? -12.927 -16.187 18.925 1.00 97.44 212 ALA A O 1
ATOM 1651 N N . ASP A 1 213 ? -12.804 -14.364 17.596 1.00 96.69 213 ASP A N 1
ATOM 1652 C CA . ASP A 1 213 ? -11.694 -14.799 16.748 1.00 96.69 213 ASP A CA 1
ATOM 1653 C C . ASP A 1 213 ? -10.799 -13.606 16.376 1.00 96.69 213 ASP A C 1
ATOM 1655 O O . ASP A 1 213 ? -11.051 -12.884 15.413 1.00 96.69 213 ASP A O 1
ATOM 1659 N N . ARG A 1 214 ? -9.717 -13.402 17.138 1.00 97.50 214 ARG A N 1
ATOM 1660 C CA . ARG A 1 214 ? -8.743 -12.325 16.886 1.00 97.50 214 ARG A CA 1
ATOM 1661 C C . ARG A 1 214 ? -8.094 -12.439 15.503 1.00 97.50 214 ARG A C 1
ATOM 1663 O O . ARG A 1 214 ? -7.761 -11.425 14.893 1.00 97.50 214 ARG A O 1
ATOM 1670 N N . GLN A 1 215 ? -7.933 -13.659 14.987 1.00 97.75 215 GLN A N 1
ATOM 1671 C CA . GLN A 1 215 ? -7.279 -13.877 13.697 1.00 97.75 215 GLN A CA 1
ATOM 1672 C C . GLN A 1 215 ? -8.131 -13.375 12.529 1.00 97.75 215 GLN A C 1
ATOM 1674 O O . GLN A 1 215 ? -7.574 -13.068 11.478 1.00 97.75 215 GLN A O 1
ATOM 1679 N N . ALA A 1 216 ? -9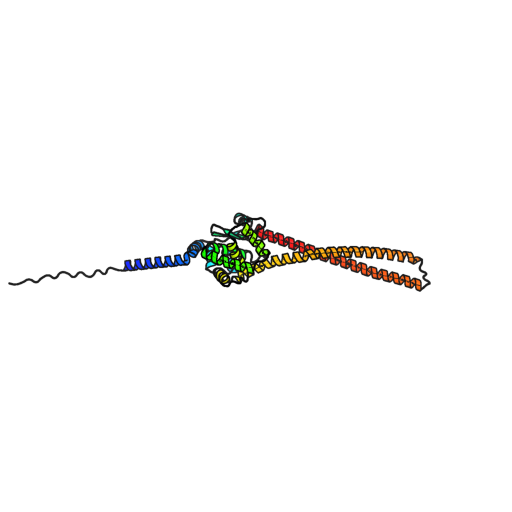.446 -13.210 12.708 1.00 97.38 216 ALA A N 1
ATOM 1680 C CA . ALA A 1 216 ? -10.291 -12.550 11.719 1.00 97.38 216 ALA A CA 1
ATOM 1681 C C . ALA A 1 216 ? -9.866 -11.088 11.500 1.00 97.38 216 ALA A C 1
ATOM 1683 O O . ALA A 1 216 ? -9.722 -10.660 10.358 1.00 97.38 216 ALA A O 1
ATOM 1684 N N . VAL A 1 217 ? -9.586 -10.348 12.579 1.00 97.62 217 VAL A N 1
ATOM 1685 C CA . VAL A 1 217 ? -9.125 -8.94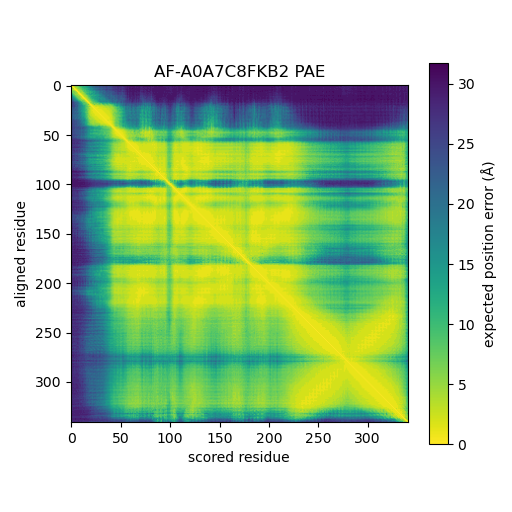9 12.510 1.00 97.62 217 VAL A CA 1
ATOM 1686 C C . VAL A 1 217 ? -7.728 -8.864 11.905 1.00 97.62 217 VAL A C 1
ATOM 1688 O O . VAL A 1 217 ? -7.500 -8.085 10.983 1.00 97.62 217 VAL A O 1
ATOM 1691 N N . VAL A 1 218 ? -6.819 -9.737 12.345 1.00 97.62 218 VAL A N 1
ATOM 1692 C CA . VAL A 1 218 ? -5.461 -9.808 11.787 1.00 97.62 218 VAL A CA 1
ATOM 1693 C C . VAL A 1 218 ? -5.483 -10.141 10.293 1.00 97.62 218 VAL A C 1
ATOM 1695 O O . VAL A 1 218 ? -4.692 -9.596 9.527 1.00 97.62 218 VAL A O 1
ATOM 1698 N N . ALA A 1 219 ? -6.392 -11.011 9.846 1.00 97.25 219 ALA A N 1
ATOM 1699 C CA . ALA A 1 219 ? -6.534 -11.337 8.431 1.00 97.25 219 ALA A CA 1
ATOM 1700 C C . ALA A 1 219 ? -7.041 -10.145 7.602 1.00 97.25 219 ALA A C 1
ATOM 1702 O O . ALA A 1 219 ? -6.597 -9.976 6.466 1.00 97.25 219 ALA A O 1
ATOM 1703 N N . LEU A 1 220 ? -7.927 -9.311 8.160 1.00 96.50 220 LEU A N 1
ATOM 1704 C CA . LEU A 1 220 ? -8.364 -8.063 7.523 1.00 96.50 220 LEU A CA 1
ATOM 1705 C C . LEU A 1 220 ? -7.190 -7.085 7.382 1.00 96.50 220 LEU A C 1
ATOM 1707 O O . LEU A 1 220 ? -6.966 -6.573 6.286 1.00 96.50 220 LEU A O 1
ATOM 1711 N N . HIS A 1 221 ? -6.394 -6.915 8.445 1.00 94.75 221 HIS A N 1
ATOM 1712 C CA . HIS A 1 221 ? -5.169 -6.111 8.414 1.00 94.75 221 HIS A CA 1
ATOM 1713 C C . HIS A 1 221 ? -4.195 -6.606 7.339 1.00 94.75 221 HIS A C 1
ATOM 1715 O O . HIS A 1 221 ? -3.791 -5.852 6.456 1.00 94.75 221 HIS A O 1
ATOM 1721 N N . ALA A 1 222 ? -3.869 -7.901 7.360 1.00 93.75 222 ALA A N 1
ATOM 1722 C CA . ALA A 1 222 ? -2.957 -8.503 6.394 1.00 93.75 222 ALA A CA 1
ATOM 1723 C C . ALA A 1 222 ? -3.456 -8.354 4.946 1.00 93.75 222 ALA A C 1
ATOM 1725 O O . ALA A 1 222 ? -2.649 -8.192 4.031 1.00 93.75 222 ALA A O 1
ATOM 1726 N N . GLY A 1 223 ? -4.776 -8.397 4.738 1.00 92.12 223 GLY A N 1
ATOM 1727 C CA . GLY A 1 223 ? -5.406 -8.239 3.432 1.00 92.12 223 GLY A CA 1
ATOM 1728 C C . GLY A 1 223 ? -5.127 -6.878 2.803 1.00 92.12 223 GLY A C 1
ATOM 1729 O O . GLY A 1 223 ? -4.583 -6.823 1.697 1.00 92.12 223 GLY A O 1
ATOM 1730 N N . TYR A 1 224 ? -5.460 -5.786 3.499 1.00 88.88 224 TYR A N 1
ATOM 1731 C CA . TYR A 1 224 ? -5.199 -4.456 2.950 1.00 88.88 224 TYR A CA 1
ATOM 1732 C C . TYR A 1 224 ? -3.705 -4.117 2.972 1.00 88.88 224 TYR A C 1
ATOM 1734 O O . TYR A 1 224 ? -3.222 -3.529 2.007 1.00 88.88 224 TYR A O 1
ATOM 1742 N N . GLN A 1 225 ? -2.950 -4.516 4.006 1.00 86.94 225 GLN A N 1
ATOM 1743 C CA . GLN A 1 225 ? -1.521 -4.198 4.118 1.00 86.94 225 GLN A CA 1
ATOM 1744 C C . GLN A 1 225 ? -0.721 -4.796 2.955 1.00 86.94 225 GLN A C 1
ATOM 1746 O O . GLN A 1 225 ? 0.137 -4.125 2.382 1.00 86.94 225 GLN A O 1
ATOM 1751 N N . ALA A 1 226 ? -1.078 -6.006 2.510 1.00 88.12 226 ALA A N 1
ATOM 1752 C CA . ALA A 1 226 ? -0.467 -6.629 1.339 1.00 88.12 226 ALA A CA 1
ATOM 1753 C C . ALA A 1 226 ? -0.586 -5.770 0.066 1.00 88.12 226 ALA A C 1
ATOM 1755 O O . ALA A 1 226 ? 0.301 -5.826 -0.782 1.00 88.12 226 ALA A O 1
ATOM 1756 N N . GLN A 1 227 ? -1.636 -4.947 -0.071 1.00 83.75 227 GLN A N 1
ATOM 1757 C CA . GLN A 1 227 ? -1.777 -4.028 -1.207 1.00 83.75 227 GLN A CA 1
ATOM 1758 C C . GLN A 1 227 ? -0.755 -2.884 -1.157 1.00 83.75 227 GLN A C 1
ATOM 1760 O O . GLN A 1 227 ? -0.239 -2.475 -2.200 1.00 83.75 227 GLN A O 1
ATOM 1765 N N . PHE A 1 228 ? -0.434 -2.373 0.037 1.00 82.38 228 PHE A N 1
ATOM 1766 C CA . PHE A 1 228 ? 0.622 -1.370 0.206 1.00 82.38 228 PHE A CA 1
ATOM 1767 C C . PHE A 1 228 ? 1.990 -1.984 -0.071 1.00 82.38 228 PHE A C 1
ATOM 1769 O O . PHE A 1 228 ? 2.767 -1.414 -0.840 1.00 82.38 228 PHE A O 1
ATOM 1776 N N . ASP A 1 229 ? 2.248 -3.161 0.498 1.00 85.44 229 ASP A N 1
ATOM 1777 C CA . ASP A 1 229 ? 3.520 -3.866 0.362 1.00 85.44 229 ASP A CA 1
ATOM 1778 C C . ASP A 1 229 ? 3.791 -4.253 -1.096 1.00 85.44 229 ASP A C 1
ATOM 1780 O O . ASP A 1 229 ? 4.888 -4.021 -1.604 1.00 85.44 229 ASP A O 1
ATOM 1784 N N . GLU A 1 230 ? 2.790 -4.786 -1.808 1.00 87.06 230 GLU A N 1
ATOM 1785 C CA . GLU A 1 230 ? 2.910 -5.141 -3.225 1.00 87.06 230 GLU A CA 1
ATOM 1786 C C . GLU A 1 230 ? 3.208 -3.907 -4.084 1.00 87.06 230 GLU A C 1
ATOM 1788 O O . GLU A 1 230 ? 4.107 -3.934 -4.930 1.00 87.06 230 GLU A O 1
ATOM 1793 N N . ASN A 1 231 ? 2.506 -2.798 -3.835 1.00 87.50 231 ASN A N 1
ATOM 1794 C CA . ASN A 1 231 ? 2.712 -1.551 -4.563 1.00 87.50 231 ASN A CA 1
ATOM 1795 C C . ASN A 1 231 ? 4.116 -0.974 -4.294 1.00 87.50 231 ASN A C 1
ATOM 1797 O O . ASN A 1 231 ? 4.839 -0.619 -5.229 1.00 87.50 231 ASN A O 1
ATOM 1801 N N . GLN A 1 232 ? 4.554 -0.956 -3.032 1.00 87.00 232 GLN A N 1
ATOM 1802 C CA . GLN A 1 232 ? 5.884 -0.483 -2.650 1.00 87.00 232 GLN A CA 1
ATOM 1803 C C . GLN A 1 232 ? 6.994 -1.370 -3.227 1.00 87.00 232 GLN A C 1
ATOM 1805 O O . GLN A 1 232 ? 7.928 -0.854 -3.845 1.00 87.00 232 GLN A O 1
ATOM 1810 N N . HIS A 1 233 ? 6.862 -2.693 -3.121 1.00 91.00 233 HIS A N 1
ATOM 1811 C CA . HIS A 1 233 ? 7.796 -3.644 -3.718 1.00 91.00 233 HIS A CA 1
ATOM 1812 C C . HIS A 1 233 ? 7.907 -3.430 -5.229 1.00 91.00 233 HIS A C 1
ATOM 1814 O O . HIS A 1 233 ? 9.006 -3.364 -5.780 1.00 91.00 233 HIS A O 1
ATOM 1820 N N . ARG A 1 234 ? 6.774 -3.243 -5.914 1.00 92.69 234 ARG A N 1
ATOM 1821 C CA . ARG A 1 234 ? 6.761 -3.021 -7.359 1.00 92.69 234 ARG A CA 1
ATOM 1822 C C . ARG A 1 234 ? 7.449 -1.715 -7.758 1.00 92.69 234 ARG A C 1
ATOM 1824 O O . ARG A 1 234 ? 8.183 -1.695 -8.746 1.00 92.69 234 ARG A O 1
ATOM 1831 N N . LEU A 1 235 ? 7.272 -0.644 -6.986 1.00 93.00 235 LEU A N 1
ATOM 1832 C CA . LEU A 1 235 ? 7.989 0.619 -7.184 1.00 93.00 235 LEU A CA 1
ATOM 1833 C C . LEU A 1 235 ? 9.504 0.456 -6.994 1.00 93.00 235 LEU A C 1
ATOM 1835 O O . LEU A 1 235 ? 10.285 0.964 -7.807 1.00 93.00 235 LEU A O 1
ATOM 1839 N N . ASP A 1 236 ? 9.915 -0.274 -5.957 1.00 93.94 236 ASP A N 1
ATOM 1840 C CA . ASP A 1 236 ? 11.323 -0.541 -5.662 1.00 93.94 236 ASP A CA 1
ATOM 1841 C C . ASP A 1 236 ? 11.986 -1.456 -6.695 1.00 93.94 236 ASP A C 1
ATOM 1843 O O . ASP A 1 236 ? 13.171 -1.288 -6.981 1.00 93.94 236 ASP A O 1
ATOM 1847 N N . GLU A 1 237 ? 11.232 -2.360 -7.324 1.00 95.50 237 GLU A N 1
ATOM 1848 C CA . GLU A 1 237 ? 11.702 -3.151 -8.461 1.00 95.50 237 GLU A CA 1
ATOM 1849 C C . GLU A 1 237 ? 11.789 -2.338 -9.759 1.00 95.50 237 GLU A C 1
ATOM 1851 O O . GLU A 1 237 ? 12.756 -2.475 -10.516 1.00 95.50 237 GLU A O 1
ATOM 1856 N N . LEU A 1 238 ? 10.772 -1.526 -10.060 1.00 97.06 238 LEU A N 1
ATOM 1857 C CA . LEU A 1 238 ? 10.665 -0.811 -11.334 1.00 97.06 238 LEU A CA 1
ATOM 1858 C C . LEU A 1 238 ? 11.714 0.289 -11.464 1.00 97.06 238 LEU A C 1
ATOM 1860 O O . LEU A 1 238 ? 12.313 0.420 -12.529 1.00 97.06 238 LEU A O 1
ATOM 1864 N N . ARG A 1 239 ? 11.974 1.053 -10.399 1.00 96.25 239 ARG A N 1
ATOM 1865 C CA . ARG A 1 239 ? 12.928 2.173 -10.429 1.00 96.25 239 ARG A CA 1
ATOM 1866 C C . ARG A 1 239 ? 14.328 1.777 -10.937 1.00 96.25 239 ARG A C 1
ATOM 1868 O O . ARG A 1 239 ? 14.745 2.328 -11.957 1.00 96.25 239 ARG A O 1
ATOM 1875 N N . PRO A 1 240 ? 15.050 0.820 -10.319 1.00 97.44 240 PRO A N 1
ATOM 1876 C CA . PRO A 1 240 ? 16.379 0.433 -10.790 1.00 97.44 240 PRO A CA 1
ATOM 1877 C C . PRO A 1 240 ? 16.341 -0.235 -12.170 1.00 97.44 240 PRO A C 1
ATOM 1879 O O . PRO A 1 240 ? 17.279 -0.081 -12.949 1.00 97.44 240 PRO A O 1
ATOM 1882 N N . ARG A 1 241 ? 15.257 -0.949 -12.513 1.00 97.00 241 ARG A N 1
ATOM 1883 C CA . ARG A 1 241 ? 15.084 -1.534 -13.854 1.00 97.00 241 ARG A CA 1
ATOM 1884 C C . ARG A 1 241 ? 14.952 -0.456 -14.926 1.00 97.00 241 ARG A C 1
ATOM 1886 O O . ARG A 1 241 ? 15.626 -0.544 -15.942 1.00 97.00 241 ARG A O 1
ATOM 1893 N N . ILE A 1 242 ? 14.145 0.577 -14.688 1.00 98.31 242 ILE A N 1
ATOM 1894 C CA . ILE A 1 242 ? 13.988 1.721 -15.598 1.00 98.31 242 ILE A CA 1
ATOM 1895 C C . ILE A 1 242 ? 15.330 2.432 -15.804 1.00 98.31 242 ILE A C 1
ATOM 1897 O O . ILE A 1 242 ? 15.663 2.794 -16.931 1.00 98.31 242 ILE A O 1
ATOM 1901 N N . GLU A 1 243 ? 16.109 2.633 -14.740 1.00 97.94 243 GLU A N 1
ATOM 1902 C CA . GLU A 1 243 ? 17.443 3.239 -14.832 1.00 97.94 243 GLU A CA 1
ATOM 1903 C C . GLU A 1 243 ? 18.411 2.379 -15.659 1.00 97.94 243 GLU A C 1
ATOM 1905 O O . GLU A 1 243 ? 19.091 2.897 -16.549 1.00 97.94 243 GLU A O 1
ATOM 1910 N N . ALA A 1 244 ? 18.435 1.066 -15.415 1.00 97.88 244 ALA A N 1
ATOM 1911 C CA . ALA A 1 244 ? 19.267 0.126 -16.161 1.00 97.88 244 ALA A CA 1
ATOM 1912 C C . ALA A 1 244 ? 18.868 0.044 -17.645 1.00 97.88 244 ALA A C 1
ATOM 1914 O O . ALA A 1 244 ? 19.736 0.124 -18.516 1.00 97.88 244 ALA A O 1
ATOM 1915 N N . ASP A 1 245 ? 17.569 -0.053 -17.938 1.00 97.75 245 ASP A N 1
ATOM 1916 C CA . ASP A 1 245 ? 17.027 -0.124 -19.298 1.00 97.75 245 ASP A CA 1
ATOM 1917 C C . ASP A 1 245 ? 17.323 1.171 -20.074 1.00 97.75 245 ASP A C 1
ATOM 1919 O O . ASP A 1 245 ? 17.730 1.112 -21.234 1.00 97.75 245 ASP A O 1
ATOM 1923 N N . ARG A 1 246 ? 17.219 2.346 -19.431 1.00 98.31 246 ARG A N 1
ATOM 1924 C CA . ARG A 1 246 ? 17.618 3.637 -20.030 1.00 98.31 246 ARG A CA 1
ATOM 1925 C C . ARG A 1 246 ? 19.086 3.645 -20.438 1.00 98.31 246 ARG A C 1
ATOM 1927 O O . ARG A 1 246 ? 19.398 3.995 -21.575 1.00 98.31 246 ARG A O 1
ATOM 1934 N N . ALA A 1 247 ? 19.977 3.249 -19.530 1.00 98.25 247 ALA A N 1
ATOM 1935 C CA . ALA A 1 247 ? 21.412 3.222 -19.799 1.00 98.25 247 ALA A CA 1
ATOM 1936 C C . ALA A 1 247 ? 21.771 2.211 -20.902 1.00 98.25 247 ALA A C 1
ATOM 1938 O O . ALA A 1 247 ? 22.586 2.504 -21.780 1.00 98.25 247 ALA A O 1
ATOM 1939 N N . ALA A 1 248 ? 21.141 1.033 -20.890 1.00 97.81 248 ALA A N 1
ATOM 1940 C CA . ALA A 1 248 ? 21.333 0.014 -21.915 1.00 97.81 248 ALA A CA 1
ATOM 1941 C C . ALA A 1 248 ? 20.848 0.492 -23.292 1.00 97.81 248 ALA A C 1
ATOM 1943 O O . ALA A 1 248 ? 21.570 0.343 -24.280 1.00 97.81 248 ALA A O 1
ATOM 1944 N N . LEU A 1 249 ? 19.665 1.108 -23.358 1.00 98.38 249 LEU A N 1
ATOM 1945 C CA . LEU A 1 249 ? 19.094 1.642 -24.592 1.00 98.38 249 LEU A CA 1
ATOM 1946 C C . LEU A 1 249 ? 19.962 2.760 -25.180 1.00 98.38 249 LEU A C 1
ATOM 1948 O O . LEU A 1 249 ? 20.209 2.776 -26.388 1.00 98.38 249 LEU A O 1
ATOM 1952 N N . GLU A 1 250 ? 20.469 3.663 -24.338 1.00 98.31 250 GLU A N 1
ATOM 1953 C CA . GLU A 1 250 ? 21.387 4.723 -24.759 1.00 98.31 250 GLU A CA 1
ATOM 1954 C C . GLU A 1 250 ? 22.681 4.138 -25.346 1.00 98.31 250 GLU A C 1
ATOM 1956 O O . GLU A 1 250 ? 23.075 4.499 -26.458 1.00 98.31 250 GLU A O 1
ATOM 1961 N N . ALA A 1 251 ? 23.305 3.179 -24.656 1.00 98.38 251 ALA A N 1
ATOM 1962 C CA . ALA A 1 251 ? 24.529 2.536 -25.126 1.00 98.38 251 ALA A CA 1
ATOM 1963 C C . ALA A 1 251 ? 24.322 1.776 -26.449 1.00 98.38 251 ALA A C 1
ATOM 1965 O O . ALA A 1 251 ? 25.152 1.870 -27.358 1.00 98.38 251 ALA A O 1
ATOM 1966 N N . ARG A 1 252 ? 23.206 1.045 -26.585 1.00 98.06 252 ARG A N 1
ATOM 1967 C CA . ARG A 1 252 ? 22.852 0.332 -27.824 1.00 98.06 252 ARG A CA 1
ATOM 1968 C C . ARG A 1 252 ? 22.589 1.290 -28.980 1.00 98.06 252 ARG A C 1
ATOM 1970 O O . ARG A 1 252 ? 23.076 1.042 -30.079 1.00 98.06 252 ARG A O 1
ATOM 1977 N N . SER A 1 253 ? 21.896 2.398 -28.725 1.00 98.31 253 SER A N 1
ATOM 1978 C CA . SER A 1 253 ? 21.628 3.429 -29.735 1.00 98.31 253 SER A CA 1
ATOM 1979 C C . SER A 1 253 ? 22.926 4.063 -30.239 1.00 98.31 253 SER A C 1
ATOM 1981 O O . SER A 1 253 ? 23.156 4.113 -31.444 1.00 98.31 253 SER A O 1
ATOM 1983 N N . GLN A 1 254 ? 23.842 4.428 -29.335 1.00 98.50 254 GLN A N 1
ATOM 1984 C CA . GLN A 1 254 ? 25.162 4.948 -29.714 1.00 98.50 254 GLN A CA 1
ATOM 1985 C C . GLN A 1 254 ? 25.971 3.921 -30.527 1.00 98.50 254 GLN A C 1
ATOM 1987 O O . GLN A 1 254 ? 26.556 4.252 -31.561 1.00 98.50 254 GLN A O 1
ATOM 1992 N N . ALA A 1 255 ? 25.983 2.653 -30.103 1.00 98.25 255 ALA A N 1
ATOM 1993 C CA . ALA A 1 255 ? 26.676 1.588 -30.826 1.00 98.25 255 ALA A CA 1
ATOM 1994 C C . ALA A 1 255 ? 26.080 1.339 -32.224 1.00 98.25 255 ALA A C 1
ATOM 1996 O O . ALA A 1 255 ? 26.828 1.076 -33.178 1.00 98.25 255 ALA A O 1
ATOM 1997 N N . HIS A 1 256 ? 24.753 1.434 -32.354 1.00 98.50 256 HIS A N 1
ATOM 1998 C CA . HIS A 1 256 ? 24.036 1.341 -33.624 1.00 98.50 256 HIS A CA 1
ATOM 1999 C C . HIS A 1 256 ? 24.398 2.497 -34.556 1.00 98.50 256 HIS A C 1
ATOM 2001 O O . HIS A 1 256 ? 24.827 2.230 -35.680 1.00 98.50 256 HIS A O 1
ATOM 2007 N N . ASP A 1 257 ? 24.360 3.740 -34.073 1.00 98.44 257 ASP A N 1
ATOM 2008 C CA . ASP A 1 257 ? 24.723 4.937 -34.842 1.00 98.44 257 ASP A CA 1
ATOM 2009 C C . ASP A 1 257 ? 26.155 4.847 -35.383 1.00 98.44 257 ASP A C 1
ATOM 2011 O O . ASP A 1 257 ? 26.428 5.090 -36.565 1.00 98.44 257 ASP A O 1
ATOM 2015 N N . GLU A 1 258 ? 27.100 4.408 -34.550 1.00 98.50 258 GLU A N 1
ATOM 2016 C CA . GLU A 1 258 ? 28.467 4.176 -35.001 1.00 98.50 258 GLU A CA 1
ATOM 2017 C C . GLU A 1 258 ? 28.562 3.057 -36.048 1.00 98.50 258 GLU A C 1
ATOM 2019 O O . GLU A 1 258 ? 29.352 3.131 -37.002 1.00 98.50 258 GLU A O 1
ATOM 2024 N N . ALA A 1 259 ? 27.806 1.973 -35.857 1.00 98.31 259 ALA A N 1
ATOM 2025 C CA . ALA A 1 259 ? 27.783 0.845 -36.774 1.00 98.31 259 ALA A CA 1
ATOM 2026 C C . ALA A 1 259 ? 27.155 1.228 -38.121 1.00 98.31 259 ALA A C 1
ATOM 2028 O O . ALA A 1 259 ? 27.662 0.763 -39.152 1.00 98.31 259 ALA A O 1
ATOM 2029 N N . LEU A 1 260 ? 26.148 2.101 -38.117 1.00 98.50 260 LEU A N 1
ATOM 2030 C CA . LEU A 1 260 ? 25.523 2.694 -39.290 1.00 98.50 260 LEU A CA 1
ATOM 2031 C C . LEU A 1 260 ? 26.505 3.615 -40.021 1.00 98.50 260 LEU A C 1
ATOM 2033 O O . LEU A 1 260 ? 26.783 3.390 -41.198 1.00 98.50 260 LEU A O 1
ATOM 2037 N N . ALA A 1 261 ? 27.161 4.541 -39.318 1.00 98.44 261 ALA A N 1
ATOM 2038 C CA . ALA A 1 261 ? 28.158 5.433 -39.914 1.00 98.44 261 ALA A CA 1
ATOM 2039 C C . ALA A 1 261 ? 29.336 4.661 -40.543 1.00 98.44 261 ALA A C 1
ATOM 2041 O O . ALA A 1 261 ? 29.867 5.029 -41.595 1.00 98.44 261 ALA A O 1
ATOM 2042 N N . ARG A 1 262 ? 29.773 3.562 -39.911 1.00 97.94 262 ARG A N 1
ATOM 2043 C CA . ARG A 1 262 ? 30.774 2.650 -40.491 1.00 97.94 262 ARG A CA 1
ATOM 2044 C C . ARG A 1 262 ? 30.234 1.950 -41.751 1.00 97.94 262 ARG A C 1
ATOM 2046 O O . ARG A 1 262 ? 30.962 1.863 -42.734 1.00 97.94 262 ARG A O 1
ATOM 2053 N N . TYR A 1 263 ? 28.989 1.469 -41.737 1.00 98.44 263 TYR A N 1
ATOM 2054 C CA . TYR A 1 263 ? 28.349 0.847 -42.904 1.00 98.44 263 TYR A CA 1
ATOM 2055 C C . TYR A 1 263 ? 28.246 1.817 -44.091 1.00 98.44 263 TYR A C 1
ATOM 2057 O O . TYR A 1 263 ? 28.590 1.444 -45.212 1.00 98.44 263 TYR A O 1
ATOM 2065 N N . GLU A 1 264 ? 27.855 3.069 -43.850 1.00 98.19 264 GLU A N 1
ATOM 2066 C CA . GLU A 1 264 ? 27.755 4.106 -44.882 1.00 98.19 264 GLU A CA 1
ATOM 2067 C C . GLU A 1 264 ? 29.109 4.392 -45.542 1.00 98.19 264 GLU A C 1
ATOM 2069 O O . GLU A 1 264 ? 29.205 4.433 -46.772 1.00 98.19 264 GLU A O 1
ATOM 2074 N N . ARG A 1 265 ? 30.181 4.508 -44.743 1.00 98.38 265 ARG A N 1
ATOM 2075 C CA . ARG A 1 265 ? 31.548 4.675 -45.264 1.00 98.38 265 ARG A CA 1
ATOM 2076 C C . ARG A 1 265 ? 31.996 3.484 -46.108 1.00 98.38 265 ARG A C 1
ATOM 2078 O O . ARG A 1 265 ? 32.541 3.681 -47.194 1.00 98.38 265 ARG A O 1
ATOM 2085 N N . ASP A 1 266 ? 31.760 2.263 -45.632 1.00 97.69 266 ASP A N 1
ATOM 2086 C CA . ASP A 1 266 ? 32.149 1.039 -46.341 1.00 97.69 266 ASP A CA 1
ATOM 2087 C C . ASP A 1 266 ? 31.368 0.874 -47.660 1.00 97.69 266 ASP A C 1
ATOM 2089 O O . ASP A 1 266 ? 31.939 0.472 -48.678 1.00 97.69 266 ASP A O 1
ATOM 2093 N N . SER A 1 267 ? 30.081 1.237 -47.661 1.00 97.88 267 SER A N 1
ATOM 2094 C CA . SER A 1 267 ? 29.219 1.265 -48.847 1.00 97.88 267 SER A CA 1
ATOM 2095 C C . SER A 1 267 ? 29.719 2.273 -49.885 1.00 97.88 267 SER A C 1
ATOM 2097 O O . SER A 1 267 ? 29.949 1.911 -51.042 1.00 97.88 267 SER A O 1
ATOM 2099 N N . ALA A 1 268 ? 29.999 3.513 -49.466 1.00 97.81 268 ALA A N 1
ATOM 2100 C CA . ALA A 1 268 ? 30.529 4.552 -50.348 1.00 97.81 268 ALA A CA 1
ATOM 2101 C C . ALA A 1 268 ? 31.893 4.164 -50.948 1.00 97.81 268 ALA A C 1
ATOM 2103 O O . ALA A 1 268 ? 32.131 4.354 -52.143 1.00 97.81 268 ALA A O 1
ATOM 2104 N N . ALA A 1 269 ? 32.777 3.564 -50.144 1.00 96.62 269 ALA A N 1
ATOM 2105 C CA . ALA A 1 269 ? 34.075 3.080 -50.606 1.00 96.62 269 ALA A CA 1
ATOM 2106 C C . ALA A 1 269 ? 33.950 1.929 -51.621 1.00 96.62 269 ALA A C 1
ATOM 2108 O O . ALA A 1 269 ? 34.745 1.848 -52.564 1.00 96.62 269 ALA A O 1
ATOM 2109 N N . LEU A 1 270 ? 32.967 1.035 -51.450 1.00 96.56 270 LEU A N 1
ATOM 2110 C CA . LEU A 1 270 ? 32.706 -0.037 -52.408 1.00 96.56 270 LEU A CA 1
ATOM 2111 C C . LEU A 1 270 ? 32.157 0.517 -53.730 1.00 96.56 270 LEU A C 1
ATOM 2113 O O . LEU A 1 270 ? 32.658 0.130 -54.788 1.00 96.56 270 LEU A O 1
ATOM 2117 N N . GLU A 1 271 ? 31.201 1.450 -53.681 1.00 95.81 271 GLU A N 1
ATOM 2118 C CA . GLU A 1 271 ? 30.630 2.066 -54.888 1.00 95.81 271 GLU A CA 1
ATOM 2119 C C . GLU A 1 271 ? 31.690 2.849 -55.673 1.00 95.81 271 GLU A C 1
ATOM 2121 O O . GLU A 1 271 ? 31.807 2.681 -56.886 1.00 95.81 271 GLU A O 1
ATOM 2126 N N . ALA A 1 272 ? 32.555 3.609 -54.992 1.00 95.88 272 ALA A N 1
ATOM 2127 C CA . ALA A 1 272 ? 33.662 4.321 -55.634 1.00 95.88 272 ALA A CA 1
ATOM 2128 C C . ALA A 1 272 ? 34.635 3.381 -56.371 1.00 95.88 272 ALA A C 1
ATOM 2130 O O . ALA A 1 272 ? 35.249 3.763 -57.368 1.00 95.88 272 ALA A O 1
ATOM 2131 N N . ARG A 1 273 ? 34.772 2.128 -55.915 1.00 93.62 273 ARG A N 1
ATOM 2132 C CA . ARG A 1 273 ? 35.659 1.134 -56.535 1.00 93.62 273 ARG A CA 1
ATOM 2133 C C . ARG A 1 273 ? 35.031 0.438 -57.741 1.00 93.62 273 ARG A C 1
ATOM 2135 O O . ARG A 1 273 ? 35.760 -0.151 -58.536 1.00 93.62 273 ARG A O 1
ATOM 2142 N N . ARG A 1 274 ? 33.714 0.534 -57.926 1.00 94.19 274 ARG A N 1
ATOM 2143 C CA . ARG A 1 274 ? 32.950 -0.194 -58.950 1.00 94.19 274 ARG A CA 1
ATOM 2144 C C . ARG A 1 274 ? 33.471 0.000 -60.376 1.00 94.19 274 ARG A C 1
ATOM 2146 O O . ARG A 1 274 ? 33.458 -0.947 -61.156 1.00 94.19 274 ARG A O 1
ATOM 2153 N N . SER A 1 275 ? 33.931 1.203 -60.720 1.00 93.62 275 SER A N 1
ATOM 2154 C CA . SER A 1 275 ? 34.448 1.534 -62.057 1.00 93.62 275 SER A CA 1
ATOM 2155 C C . SER A 1 275 ? 35.861 1.008 -62.333 1.00 93.62 275 SER A C 1
ATOM 2157 O O . SER A 1 275 ? 36.242 0.908 -63.494 1.00 93.62 275 SER A O 1
ATOM 2159 N N . SER A 1 276 ? 36.624 0.654 -61.293 1.00 94.00 276 SER A N 1
ATOM 2160 C CA . SER A 1 276 ? 37.998 0.134 -61.417 1.00 94.00 276 SER A CA 1
ATOM 2161 C C . SER A 1 276 ? 38.089 -1.394 -61.385 1.00 94.00 276 SER A C 1
ATOM 2163 O O . SER A 1 276 ? 39.184 -1.936 -61.490 1.00 94.00 276 SER A O 1
ATOM 2165 N N . VAL A 1 277 ? 36.959 -2.094 -61.240 1.00 95.31 277 VAL A N 1
ATOM 2166 C CA . VAL A 1 277 ? 36.901 -3.561 -61.298 1.00 95.31 277 VAL A CA 1
ATOM 2167 C C . VAL A 1 277 ? 36.962 -4.021 -62.754 1.00 95.31 277 VAL A C 1
ATOM 2169 O O . VAL A 1 277 ? 36.049 -3.729 -63.532 1.00 95.31 277 VAL A O 1
ATOM 2172 N N . ASP A 1 278 ? 37.995 -4.788 -63.109 1.00 95.75 278 ASP A N 1
ATOM 2173 C CA . ASP A 1 278 ? 38.051 -5.468 -64.404 1.00 95.75 278 ASP A CA 1
ATOM 2174 C C . ASP A 1 278 ? 37.052 -6.635 -64.433 1.00 95.75 278 ASP A C 1
ATOM 2176 O O . ASP A 1 278 ? 37.178 -7.613 -63.697 1.00 95.75 278 ASP A O 1
ATOM 2180 N N . ARG A 1 279 ? 36.039 -6.534 -65.299 1.00 93.44 279 ARG A N 1
ATOM 2181 C CA . ARG A 1 279 ? 34.998 -7.565 -65.450 1.00 93.44 279 ARG A CA 1
ATOM 2182 C C . ARG A 1 279 ? 35.490 -8.810 -66.189 1.00 93.44 279 ARG A C 1
ATOM 2184 O O . ARG A 1 279 ? 34.804 -9.828 -66.147 1.00 93.44 279 ARG A O 1
ATOM 2191 N N . GLY A 1 280 ? 36.634 -8.726 -66.866 1.00 95.69 280 GLY A N 1
ATOM 2192 C CA . GLY A 1 280 ? 37.311 -9.864 -67.480 1.00 95.69 280 GLY A CA 1
ATOM 2193 C C . GLY A 1 280 ? 38.138 -10.690 -66.492 1.00 95.69 280 GLY A C 1
ATOM 2194 O O . GLY A 1 280 ? 38.518 -11.806 -66.837 1.00 95.69 280 GLY A O 1
ATOM 2195 N N . ASP A 1 281 ? 38.384 -10.182 -65.277 1.00 97.38 281 ASP A N 1
ATOM 2196 C CA . ASP A 1 281 ? 39.147 -10.854 -64.221 1.00 97.38 281 ASP A CA 1
ATOM 2197 C C . ASP A 1 281 ? 38.205 -11.457 -63.154 1.00 97.38 281 ASP A C 1
ATOM 2199 O O . ASP A 1 281 ? 37.660 -10.734 -62.307 1.00 97.38 281 ASP A O 1
ATOM 2203 N N . PRO A 1 282 ? 38.024 -12.794 -63.131 1.00 96.56 282 PRO A N 1
ATOM 2204 C CA . PRO A 1 282 ? 37.150 -13.452 -62.164 1.00 96.56 282 PRO A CA 1
ATOM 2205 C C . PRO A 1 282 ? 37.540 -13.197 -60.703 1.00 96.56 282 PRO A C 1
ATOM 2207 O O . PRO A 1 282 ? 36.667 -13.166 -59.835 1.00 96.56 282 PRO A O 1
ATOM 2210 N N . ALA A 1 283 ? 38.828 -12.999 -60.401 1.00 97.00 283 ALA A N 1
ATOM 2211 C CA . ALA A 1 283 ? 39.281 -12.775 -59.032 1.00 97.00 283 ALA A CA 1
ATOM 2212 C C . ALA A 1 283 ? 38.808 -11.413 -58.504 1.00 97.00 283 ALA A C 1
ATOM 2214 O O . ALA A 1 283 ? 38.346 -11.315 -57.363 1.00 97.00 283 ALA A O 1
ATOM 2215 N N . GLN A 1 284 ? 38.857 -10.373 -59.341 1.00 96.94 284 GLN A N 1
ATOM 2216 C CA . GLN A 1 284 ? 38.383 -9.036 -58.976 1.00 96.94 284 GLN A CA 1
ATOM 2217 C C . GLN A 1 284 ? 36.862 -8.988 -58.814 1.00 96.94 284 GLN A C 1
ATOM 2219 O O . GLN A 1 284 ? 36.368 -8.408 -57.842 1.00 96.94 284 GLN A O 1
ATOM 2224 N N . VAL A 1 285 ? 36.123 -9.647 -59.711 1.00 96.44 285 VAL A N 1
ATOM 2225 C CA . VAL A 1 285 ? 34.659 -9.768 -59.619 1.00 96.44 285 VAL A CA 1
ATOM 2226 C C . VAL A 1 285 ? 34.251 -10.497 -58.336 1.00 96.44 285 VAL A C 1
ATOM 2228 O O . VAL A 1 285 ? 33.409 -10.000 -57.584 1.00 96.44 285 VAL A O 1
ATOM 2231 N N . ASN A 1 286 ? 34.888 -11.630 -58.027 1.00 97.38 286 ASN A N 1
ATOM 2232 C CA . ASN A 1 286 ? 34.597 -12.396 -56.814 1.00 97.38 286 ASN A CA 1
ATOM 2233 C C . ASN A 1 286 ? 34.906 -11.597 -55.539 1.00 97.38 286 ASN A C 1
ATOM 2235 O O . ASN A 1 286 ? 34.110 -11.599 -54.600 1.00 97.38 286 ASN A O 1
ATOM 2239 N N . ALA A 1 287 ? 36.022 -10.864 -55.509 1.00 96.00 287 ALA A N 1
ATOM 2240 C CA . ALA A 1 287 ? 36.382 -10.023 -54.369 1.00 96.00 287 ALA A CA 1
ATOM 2241 C C . ALA A 1 287 ? 35.391 -8.865 -54.147 1.00 96.00 287 ALA A C 1
ATOM 2243 O O . ALA A 1 287 ? 35.096 -8.520 -52.998 1.00 96.00 287 ALA A O 1
ATOM 2244 N N . PHE A 1 288 ? 34.873 -8.267 -55.226 1.00 96.88 288 PHE A N 1
ATOM 2245 C CA . PHE A 1 288 ? 33.836 -7.236 -55.153 1.00 96.88 288 PHE A CA 1
ATOM 2246 C C . PHE A 1 288 ? 32.518 -7.811 -54.618 1.00 96.88 288 PHE A C 1
ATOM 2248 O O . PHE A 1 288 ? 31.976 -7.288 -53.642 1.00 96.88 288 PHE A O 1
ATOM 2255 N N . ASN A 1 289 ? 32.049 -8.927 -55.184 1.00 96.44 289 ASN A N 1
ATOM 2256 C CA . ASN A 1 289 ? 30.812 -9.587 -54.759 1.00 96.44 289 ASN A CA 1
ATOM 2257 C C . ASN A 1 289 ? 30.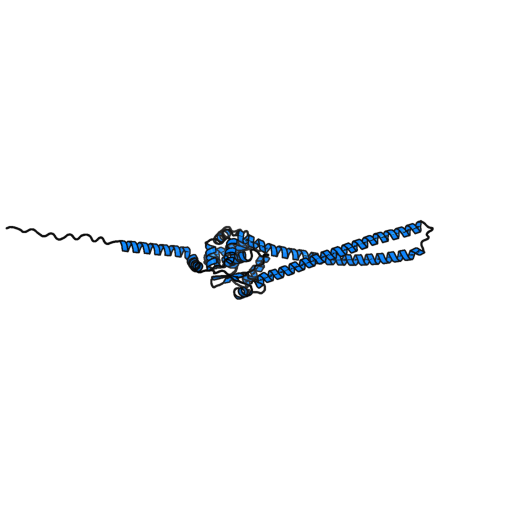873 -10.018 -53.284 1.00 96.44 289 ASN A C 1
ATOM 2259 O O . ASN A 1 289 ? 29.954 -9.732 -52.525 1.00 96.44 289 ASN A O 1
ATOM 2263 N N . ALA A 1 290 ? 32.002 -10.564 -52.822 1.00 97.38 290 ALA A N 1
ATOM 2264 C CA . ALA A 1 290 ? 32.185 -10.930 -51.415 1.00 97.38 290 ALA A CA 1
ATOM 2265 C C . ALA A 1 290 ? 32.143 -9.727 -50.446 1.00 97.38 290 ALA A C 1
ATOM 2267 O O . ALA A 1 290 ? 31.863 -9.882 -49.255 1.00 97.38 290 ALA A O 1
ATOM 2268 N N . LYS A 1 291 ? 32.468 -8.510 -50.902 1.00 97.12 291 LYS A N 1
ATOM 2269 C CA . LYS A 1 291 ? 32.273 -7.287 -50.100 1.00 97.12 291 LYS A CA 1
ATOM 2270 C C . LYS A 1 291 ? 30.815 -6.842 -50.112 1.00 97.12 291 LYS A C 1
ATOM 2272 O O . LYS A 1 291 ? 30.304 -6.473 -49.059 1.00 97.12 291 LYS A O 1
ATOM 2277 N N . LEU A 1 292 ? 30.157 -6.919 -51.268 1.00 97.56 292 LEU A N 1
ATOM 2278 C CA . LEU A 1 292 ? 28.736 -6.614 -51.404 1.00 97.56 292 LEU A CA 1
ATOM 2279 C C . LEU A 1 292 ? 27.879 -7.514 -50.501 1.00 97.56 292 LEU A C 1
ATOM 2281 O O . LEU A 1 292 ? 27.007 -7.015 -49.796 1.00 97.56 292 LEU A O 1
ATOM 2285 N N . ASP A 1 293 ? 28.171 -8.812 -50.454 1.00 98.12 293 ASP A N 1
ATOM 2286 C CA . ASP A 1 293 ? 27.438 -9.760 -49.609 1.00 98.12 293 ASP A CA 1
ATOM 2287 C C . ASP A 1 293 ? 27.654 -9.492 -48.114 1.00 98.12 293 ASP A C 1
ATOM 2289 O O . ASP A 1 293 ? 26.705 -9.538 -47.332 1.00 98.12 293 ASP A O 1
ATOM 2293 N N . ARG A 1 294 ? 28.873 -9.105 -47.709 1.00 97.44 294 ARG A N 1
ATOM 2294 C CA . ARG A 1 294 ? 29.149 -8.666 -46.330 1.00 97.44 294 ARG A CA 1
ATOM 2295 C C . ARG A 1 294 ? 28.381 -7.400 -45.950 1.00 97.44 294 ARG A C 1
ATOM 2297 O O . ARG A 1 294 ? 27.871 -7.323 -44.836 1.00 97.44 294 ARG A O 1
ATOM 2304 N N . LEU A 1 295 ? 28.279 -6.423 -46.855 1.00 98.00 295 LEU A N 1
ATOM 2305 C CA . LEU A 1 295 ? 27.484 -5.215 -46.617 1.00 98.00 295 LEU A CA 1
ATOM 2306 C C . LEU A 1 295 ? 25.991 -5.529 -46.504 1.00 98.00 295 LEU A C 1
ATOM 2308 O O . LEU A 1 295 ? 25.345 -5.016 -45.599 1.00 98.00 295 LEU A O 1
ATOM 2312 N N . ARG A 1 296 ? 25.458 -6.410 -47.358 1.00 97.94 296 ARG A N 1
ATOM 2313 C CA . ARG A 1 296 ? 24.060 -6.864 -47.273 1.00 97.94 296 ARG A CA 1
ATOM 2314 C C . ARG A 1 296 ? 23.765 -7.559 -45.946 1.00 97.94 296 ARG A C 1
ATOM 2316 O O . ARG A 1 296 ? 22.790 -7.214 -45.293 1.00 97.94 296 ARG A O 1
ATOM 2323 N N . ALA A 1 297 ? 24.630 -8.479 -45.514 1.00 97.81 297 ALA A N 1
ATOM 2324 C CA . ALA A 1 297 ? 24.480 -9.141 -44.218 1.00 97.81 297 ALA A CA 1
ATOM 2325 C C . ALA A 1 297 ? 24.490 -8.127 -43.063 1.00 97.81 297 ALA A C 1
ATOM 2327 O O . ALA A 1 297 ? 23.645 -8.179 -42.173 1.00 97.81 297 ALA A O 1
ATOM 2328 N N . ARG A 1 298 ? 25.403 -7.149 -43.115 1.00 98.06 298 ARG A N 1
ATOM 2329 C CA . ARG A 1 298 ? 25.480 -6.078 -42.119 1.00 98.06 298 ARG A CA 1
ATOM 2330 C C . ARG A 1 298 ? 24.245 -5.178 -42.116 1.0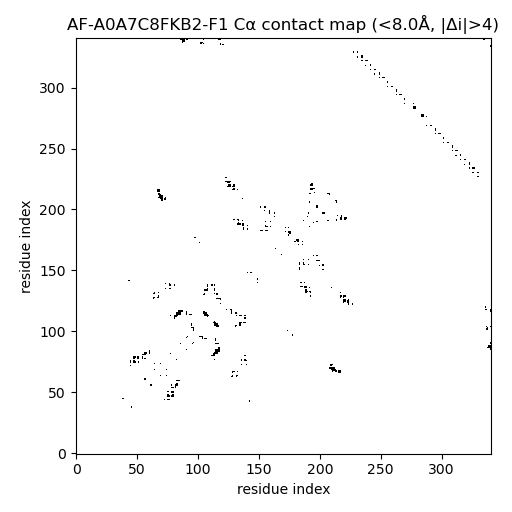0 98.06 298 ARG A C 1
ATOM 2332 O O . ARG A 1 298 ? 23.807 -4.786 -41.042 1.00 98.06 298 ARG A O 1
ATOM 2339 N N . GLN A 1 299 ? 23.680 -4.871 -43.282 1.00 98.31 299 GLN A N 1
ATOM 2340 C CA . GLN A 1 299 ? 22.425 -4.128 -43.393 1.00 98.31 299 GLN A CA 1
ATOM 2341 C C . GLN A 1 299 ? 21.286 -4.869 -42.681 1.00 98.31 299 GLN A C 1
ATOM 2343 O O . GLN A 1 299 ? 20.544 -4.258 -41.920 1.00 98.31 299 GLN A O 1
ATOM 2348 N N . THR A 1 300 ? 21.179 -6.189 -42.866 1.00 98.31 300 THR A N 1
ATOM 2349 C CA . THR A 1 300 ? 20.192 -7.008 -42.148 1.00 98.31 300 THR A CA 1
ATOM 2350 C C . THR A 1 300 ? 20.400 -6.953 -40.634 1.00 98.31 300 THR A C 1
ATOM 2352 O O . THR A 1 300 ? 19.431 -6.769 -39.906 1.00 98.31 300 THR A O 1
ATOM 2355 N N . THR A 1 301 ? 21.644 -7.051 -40.151 1.00 97.88 301 THR A N 1
ATOM 2356 C CA . THR A 1 301 ? 21.950 -6.922 -38.716 1.00 97.88 301 THR A CA 1
ATOM 2357 C C . THR A 1 301 ? 21.597 -5.538 -38.165 1.00 97.88 301 THR A C 1
ATOM 2359 O O . THR A 1 301 ? 21.012 -5.457 -37.094 1.00 97.88 301 THR A O 1
ATOM 2362 N N . LEU A 1 302 ? 21.912 -4.457 -38.888 1.00 98.44 302 LEU A N 1
ATOM 2363 C CA . LEU A 1 302 ? 21.584 -3.088 -38.469 1.00 98.44 302 LEU A CA 1
ATOM 2364 C C . LEU A 1 302 ? 20.074 -2.846 -38.394 1.00 98.44 302 LEU A C 1
ATOM 2366 O O . LEU A 1 302 ? 19.618 -2.172 -37.475 1.00 98.44 302 LEU A O 1
ATOM 2370 N N . ASN A 1 303 ? 19.307 -3.397 -39.336 1.00 98.31 303 ASN A N 1
ATOM 2371 C CA . ASN A 1 303 ? 17.850 -3.299 -39.305 1.00 98.31 303 ASN A CA 1
ATOM 2372 C C . ASN A 1 303 ? 17.269 -4.078 -38.119 1.00 98.31 303 ASN A C 1
ATOM 2374 O O . ASN A 1 303 ? 16.460 -3.534 -37.381 1.00 98.31 303 ASN A O 1
ATOM 2378 N N . ALA A 1 304 ? 17.736 -5.311 -37.889 1.00 98.31 304 ALA A N 1
ATOM 2379 C CA . ALA A 1 304 ? 17.294 -6.111 -36.747 1.00 98.31 304 ALA A CA 1
ATOM 2380 C C . ALA A 1 304 ? 17.632 -5.445 -35.402 1.00 98.31 304 ALA A C 1
ATOM 2382 O O . ALA A 1 304 ? 16.833 -5.491 -34.471 1.00 98.31 304 ALA A O 1
ATOM 2383 N N . GLU A 1 305 ? 18.797 -4.799 -35.303 1.00 98.12 305 GLU A N 1
ATOM 2384 C CA . GLU A 1 305 ? 19.179 -4.048 -34.106 1.00 98.12 305 GLU A CA 1
ATOM 2385 C C . GLU A 1 305 ? 18.309 -2.798 -33.914 1.00 98.12 305 GLU A C 1
ATOM 2387 O O . GLU A 1 305 ? 17.901 -2.520 -32.791 1.00 98.12 305 GLU A O 1
ATOM 2392 N N . ALA A 1 306 ? 17.960 -2.083 -34.990 1.00 98.38 306 ALA A N 1
ATOM 2393 C CA . ALA A 1 306 ? 17.025 -0.958 -34.914 1.00 98.38 306 ALA A CA 1
ATOM 2394 C C . ALA A 1 306 ? 15.628 -1.403 -34.445 1.00 98.38 306 ALA A C 1
ATOM 2396 O O . ALA A 1 306 ? 15.025 -0.746 -33.599 1.00 98.38 306 ALA A O 1
ATOM 2397 N N . ASP A 1 307 ? 15.130 -2.534 -34.951 1.00 98.50 307 ASP A N 1
ATOM 2398 C CA . ASP A 1 307 ? 13.853 -3.111 -34.518 1.00 98.50 307 ASP A CA 1
ATOM 2399 C C . ASP A 1 307 ? 13.890 -3.497 -33.031 1.00 98.50 307 ASP A C 1
ATOM 2401 O O . ASP A 1 307 ? 12.947 -3.215 -32.292 1.00 98.50 307 ASP A O 1
ATOM 2405 N N . ALA A 1 308 ? 14.998 -4.083 -32.570 1.00 98.06 308 ALA A N 1
ATOM 2406 C CA . ALA A 1 308 ? 15.184 -4.431 -31.166 1.00 98.06 308 ALA A CA 1
ATOM 2407 C C . ALA A 1 308 ? 15.279 -3.188 -30.260 1.00 98.06 308 ALA A C 1
ATOM 2409 O O . ALA A 1 308 ? 14.646 -3.164 -29.213 1.00 98.06 308 ALA A O 1
ATOM 2410 N N . ILE A 1 309 ? 15.995 -2.135 -30.674 1.00 98.44 309 ILE A N 1
ATOM 2411 C CA . ILE A 1 309 ? 16.042 -0.843 -29.962 1.00 98.44 309 ILE A CA 1
ATOM 2412 C C . ILE A 1 309 ? 14.638 -0.232 -29.849 1.00 98.44 309 ILE A C 1
ATOM 2414 O O . ILE A 1 309 ? 14.259 0.246 -28.783 1.00 98.44 309 ILE A O 1
ATOM 2418 N N . ASN A 1 310 ? 13.840 -0.276 -30.921 1.00 98.12 310 ASN A N 1
ATOM 2419 C CA . ASN A 1 310 ? 12.463 0.222 -30.897 1.00 98.12 310 ASN A CA 1
ATOM 2420 C C . ASN A 1 310 ? 11.567 -0.587 -29.945 1.00 98.12 310 ASN A C 1
ATOM 2422 O O . ASN A 1 310 ? 10.739 -0.002 -29.246 1.00 98.12 310 ASN A O 1
ATOM 2426 N N . SER A 1 311 ? 11.733 -1.913 -29.903 1.00 98.25 311 SER A N 1
ATOM 2427 C CA . SER A 1 311 ? 11.019 -2.783 -28.960 1.00 98.25 311 SER A CA 1
ATOM 2428 C C . SER A 1 311 ? 11.394 -2.464 -27.513 1.00 98.25 311 SER A C 1
ATOM 2430 O O . SER A 1 311 ? 10.511 -2.246 -26.689 1.00 98.25 311 SER A O 1
ATOM 2432 N N . ASP A 1 312 ? 12.689 -2.360 -27.215 1.00 97.69 312 ASP A N 1
ATOM 2433 C CA . ASP A 1 312 ? 13.183 -2.020 -25.878 1.00 97.69 312 ASP A CA 1
ATOM 2434 C C . ASP A 1 312 ? 12.699 -0.632 -25.432 1.00 97.69 312 ASP A C 1
ATOM 2436 O O . ASP A 1 312 ? 12.339 -0.437 -24.272 1.00 97.69 312 ASP A O 1
ATOM 2440 N N . ALA A 1 313 ? 12.642 0.340 -26.350 1.00 98.31 313 ALA A N 1
ATOM 2441 C CA . ALA A 1 313 ? 12.099 1.665 -26.068 1.00 98.31 313 ALA A CA 1
ATOM 2442 C C . ALA A 1 313 ? 10.601 1.617 -25.720 1.00 98.31 313 ALA A C 1
ATOM 2444 O O . ALA A 1 313 ? 10.152 2.337 -24.826 1.00 98.31 313 ALA A O 1
ATOM 2445 N N . ALA A 1 314 ? 9.821 0.773 -26.403 1.00 98.19 314 ALA A N 1
ATOM 2446 C CA . ALA A 1 314 ? 8.409 0.571 -26.091 1.00 98.19 314 ALA A CA 1
ATOM 2447 C C . ALA A 1 314 ? 8.220 -0.086 -24.713 1.00 98.19 314 ALA A C 1
ATOM 2449 O O . ALA A 1 314 ? 7.410 0.395 -23.919 1.00 98.19 314 ALA A O 1
ATOM 2450 N N . ASP A 1 315 ? 9.011 -1.115 -24.400 1.00 97.12 315 ASP A N 1
ATOM 2451 C CA . ASP A 1 315 ? 8.983 -1.793 -23.100 1.00 97.12 315 ASP A CA 1
ATOM 2452 C C . ASP A 1 315 ? 9.382 -0.850 -21.957 1.00 97.12 315 ASP A C 1
ATOM 2454 O O . ASP A 1 315 ? 8.736 -0.826 -20.907 1.00 97.12 315 ASP A O 1
ATOM 2458 N N . LEU A 1 316 ? 10.414 -0.027 -22.165 1.00 98.12 316 LEU A N 1
ATOM 2459 C CA . LEU A 1 316 ? 10.834 0.992 -21.207 1.00 98.12 316 LEU A CA 1
ATOM 2460 C C . LEU A 1 316 ? 9.718 2.012 -20.943 1.00 98.12 316 LEU A C 1
ATOM 2462 O O . LEU A 1 316 ? 9.453 2.337 -19.786 1.00 98.12 316 LEU A O 1
ATOM 2466 N N . ASN A 1 317 ? 9.046 2.500 -21.990 1.00 98.12 317 ASN A N 1
ATOM 2467 C CA . ASN A 1 317 ? 7.918 3.421 -21.829 1.00 98.12 317 ASN A CA 1
ATOM 2468 C C . ASN A 1 317 ? 6.772 2.771 -21.046 1.00 98.12 317 ASN A C 1
ATOM 2470 O O . ASN A 1 317 ? 6.260 3.386 -20.117 1.00 98.12 317 ASN A O 1
ATOM 2474 N N . ALA A 1 318 ? 6.442 1.509 -21.335 1.00 97.81 318 ALA A N 1
ATOM 2475 C CA . ALA A 1 318 ? 5.421 0.777 -20.590 1.00 97.81 318 ALA A CA 1
ATOM 2476 C C . ALA A 1 318 ? 5.772 0.634 -19.096 1.00 97.81 318 ALA A C 1
ATOM 2478 O O . ALA A 1 318 ? 4.906 0.820 -18.243 1.00 97.81 318 ALA A O 1
ATOM 2479 N N . ARG A 1 319 ? 7.044 0.371 -18.753 1.00 97.19 319 ARG A N 1
ATOM 2480 C CA . ARG A 1 319 ? 7.496 0.340 -17.346 1.00 97.19 319 ARG A CA 1
ATOM 2481 C C . ARG A 1 319 ? 7.413 1.708 -16.673 1.00 97.19 319 ARG A C 1
ATOM 2483 O O . ARG A 1 319 ? 7.074 1.786 -15.496 1.00 97.19 319 ARG A O 1
ATOM 2490 N N . ILE A 1 320 ? 7.747 2.780 -17.392 1.00 97.31 320 ILE A N 1
ATOM 2491 C CA . ILE A 1 320 ? 7.626 4.153 -16.881 1.00 97.31 320 ILE A CA 1
ATOM 2492 C C . ILE A 1 320 ? 6.157 4.488 -16.610 1.00 97.31 320 ILE A C 1
ATOM 2494 O O . ILE A 1 320 ? 5.854 5.059 -15.563 1.00 97.31 320 ILE A O 1
ATOM 2498 N N . ASP A 1 321 ? 5.254 4.115 -17.514 1.00 97.25 321 ASP A N 1
ATOM 2499 C CA . ASP A 1 321 ? 3.816 4.314 -17.339 1.00 97.25 321 ASP A CA 1
ATOM 2500 C C . ASP A 1 321 ? 3.294 3.528 -16.131 1.00 97.25 321 ASP A C 1
ATOM 2502 O O . ASP A 1 321 ? 2.627 4.106 -15.276 1.00 97.25 321 ASP A O 1
ATOM 2506 N N . GLU A 1 322 ? 3.682 2.256 -15.988 1.00 95.12 322 GLU A N 1
ATOM 2507 C CA . GLU A 1 322 ? 3.356 1.434 -14.816 1.00 95.12 322 GLU A CA 1
ATOM 2508 C C . GLU A 1 322 ? 3.850 2.081 -13.513 1.00 95.12 322 GLU A C 1
ATOM 2510 O O . GLU A 1 322 ? 3.079 2.249 -12.567 1.00 95.12 322 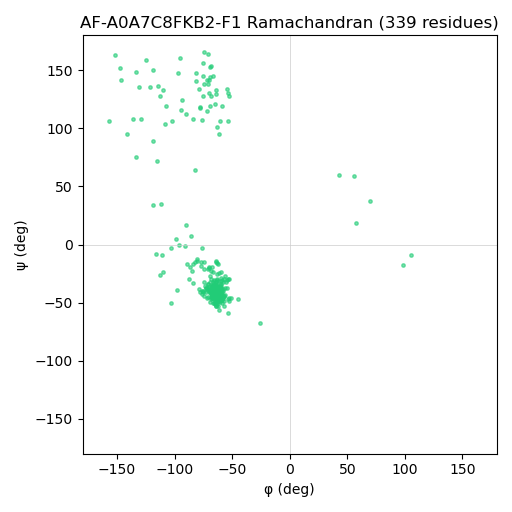GLU A O 1
ATOM 2515 N N . TYR A 1 323 ? 5.114 2.516 -13.474 1.00 95.25 323 TYR A N 1
ATOM 2516 C CA . TYR A 1 323 ? 5.685 3.212 -12.320 1.00 95.25 323 TYR A CA 1
ATOM 2517 C C . TYR A 1 323 ? 4.891 4.479 -11.973 1.00 95.25 323 TYR A C 1
ATOM 2519 O O . TYR A 1 323 ? 4.565 4.714 -10.809 1.00 95.25 323 TYR A O 1
ATOM 2527 N N . ASN A 1 324 ? 4.529 5.285 -12.973 1.00 93.25 324 ASN A N 1
ATOM 2528 C CA . ASN A 1 324 ? 3.742 6.500 -12.768 1.00 93.25 324 ASN A CA 1
ATOM 2529 C C . ASN A 1 324 ? 2.327 6.194 -12.255 1.00 93.25 324 ASN A C 1
ATOM 2531 O O . ASN A 1 324 ? 1.843 6.898 -11.367 1.00 93.25 324 ASN A O 1
ATOM 2535 N N . THR A 1 325 ? 1.681 5.141 -12.763 1.00 91.31 325 THR A N 1
ATOM 2536 C CA . THR A 1 325 ? 0.375 4.672 -12.278 1.00 91.31 325 THR A CA 1
ATOM 2537 C C . THR A 1 325 ? 0.445 4.216 -10.824 1.00 91.31 325 THR A C 1
ATOM 2539 O O . THR A 1 325 ? -0.437 4.567 -10.040 1.00 91.31 325 THR A O 1
ATOM 2542 N N . LEU A 1 326 ? 1.491 3.488 -10.434 1.00 89.44 326 LEU A N 1
ATOM 2543 C CA . LEU A 1 326 ? 1.687 3.025 -9.057 1.00 89.44 326 LEU A CA 1
ATOM 2544 C C . LEU A 1 326 ? 1.962 4.189 -8.099 1.00 89.44 326 LEU A C 1
ATOM 2546 O O . LEU A 1 326 ? 1.338 4.278 -7.042 1.00 89.44 326 LEU A O 1
ATOM 2550 N N . VAL A 1 327 ? 2.803 5.151 -8.499 1.00 87.75 327 VAL A N 1
ATOM 2551 C CA . VAL A 1 327 ? 3.019 6.394 -7.736 1.00 87.75 327 VAL A CA 1
ATOM 2552 C C . VAL A 1 327 ? 1.718 7.187 -7.592 1.00 87.75 327 VAL A C 1
ATOM 2554 O O . VAL A 1 327 ? 1.436 7.699 -6.509 1.00 87.75 327 VAL A O 1
ATOM 2557 N N . GLY A 1 328 ? 0.924 7.294 -8.662 1.00 83.31 328 GLY A N 1
ATOM 2558 C CA . GLY A 1 328 ? -0.395 7.928 -8.635 1.00 83.31 328 GLY A CA 1
ATOM 2559 C C . GLY A 1 328 ? -1.341 7.223 -7.667 1.00 83.31 328 GLY A C 1
ATOM 2560 O O . GLY A 1 328 ? -1.878 7.860 -6.768 1.00 83.31 328 GLY A O 1
ATOM 2561 N N . SER A 1 329 ? -1.437 5.898 -7.772 1.00 79.19 329 SER A N 1
ATOM 2562 C CA . SER A 1 329 ? -2.261 5.063 -6.895 1.00 79.19 329 SER A CA 1
ATOM 2563 C C . SER A 1 329 ? -1.843 5.187 -5.433 1.00 79.19 329 SER A C 1
ATOM 2565 O O . SER A 1 329 ? -2.707 5.265 -4.572 1.00 79.19 329 SER A O 1
ATOM 2567 N N . ARG A 1 330 ? -0.537 5.264 -5.137 1.00 77.31 330 ARG A N 1
ATOM 2568 C CA . ARG A 1 330 ? -0.028 5.475 -3.773 1.00 77.31 330 ARG A CA 1
ATOM 2569 C C . ARG A 1 330 ? -0.401 6.850 -3.228 1.00 77.31 330 ARG A C 1
ATOM 2571 O O . ARG A 1 330 ? -0.711 6.965 -2.051 1.00 77.31 330 ARG A O 1
ATOM 2578 N N . ARG A 1 331 ? -0.371 7.892 -4.065 1.00 75.12 331 ARG A N 1
ATOM 2579 C CA . ARG A 1 331 ? -0.822 9.236 -3.670 1.00 75.12 331 ARG A CA 1
ATOM 2580 C C . ARG A 1 331 ? -2.320 9.281 -3.429 1.00 75.12 331 ARG A C 1
ATOM 2582 O O . ARG A 1 331 ? -2.727 9.891 -2.458 1.00 75.12 331 ARG A O 1
ATOM 2589 N N . GLU A 1 332 ? -3.118 8.656 -4.288 1.00 70.50 332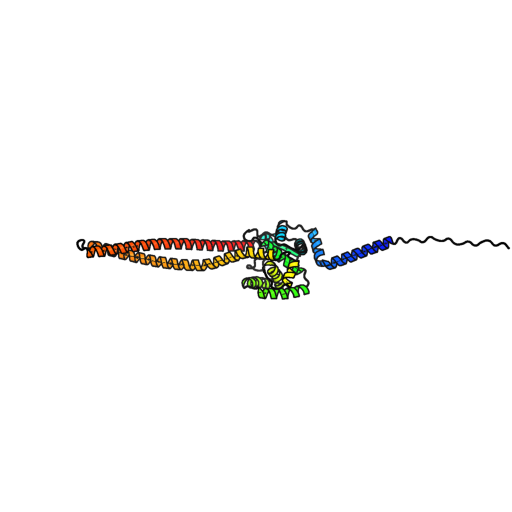 GLU A N 1
ATOM 2590 C CA . GLU A 1 332 ? -4.566 8.533 -4.087 1.00 70.50 332 GLU A CA 1
ATOM 2591 C C . GLU A 1 332 ? -4.887 7.726 -2.837 1.00 70.50 332 GLU A C 1
ATOM 2593 O O . GLU A 1 332 ? -5.800 8.078 -2.110 1.00 70.50 332 GLU A O 1
ATOM 2598 N N . LEU A 1 333 ? -4.115 6.675 -2.575 1.00 67.06 333 LEU A N 1
ATOM 2599 C CA . LEU A 1 333 ? -4.236 5.851 -1.386 1.00 67.06 333 LEU A CA 1
ATOM 2600 C C . LEU A 1 333 ? -3.924 6.648 -0.119 1.00 67.06 333 LEU A C 1
ATOM 2602 O O . LEU A 1 333 ? -4.768 6.731 0.767 1.00 67.06 333 LEU A O 1
ATOM 2606 N N . PHE A 1 334 ? -2.768 7.311 -0.072 1.00 67.50 334 PHE A N 1
ATOM 2607 C CA . PHE A 1 334 ? -2.456 8.234 1.014 1.00 67.50 334 PHE A CA 1
ATOM 2608 C C . PHE A 1 334 ? -3.517 9.321 1.135 1.00 67.50 334 PHE A C 1
ATOM 2610 O O . PHE A 1 334 ? -3.967 9.566 2.234 1.00 67.50 334 PHE A O 1
ATOM 2617 N N . ALA A 1 335 ? -3.979 9.908 0.030 1.00 66.31 335 ALA A N 1
ATOM 2618 C CA . ALA A 1 335 ? -5.027 10.918 0.049 1.00 66.31 335 ALA A CA 1
ATOM 2619 C C . ALA A 1 335 ? -6.382 10.371 0.509 1.00 66.31 335 ALA A C 1
ATOM 2621 O O . ALA A 1 335 ? -7.135 11.119 1.099 1.00 66.31 335 ALA A O 1
ATOM 2622 N N . ALA A 1 336 ? -6.727 9.109 0.257 1.00 60.69 336 ALA A N 1
ATOM 2623 C CA . ALA A 1 336 ? -7.965 8.510 0.750 1.00 60.69 336 ALA A CA 1
ATOM 2624 C C . ALA A 1 336 ? -7.890 8.270 2.262 1.00 60.69 336 ALA A C 1
ATOM 2626 O O . ALA A 1 336 ? -8.856 8.540 2.968 1.00 60.69 336 ALA A O 1
ATOM 2627 N N . ILE A 1 337 ? -6.722 7.843 2.750 1.00 59.56 337 ILE A N 1
ATOM 2628 C CA . ILE A 1 337 ? -6.426 7.739 4.181 1.00 59.56 337 ILE A CA 1
ATOM 2629 C C . ILE A 1 337 ? -6.427 9.128 4.826 1.00 59.56 337 ILE A C 1
ATOM 2631 O O . ILE A 1 337 ? -7.092 9.314 5.833 1.00 59.56 337 ILE A O 1
ATOM 2635 N N . THR A 1 338 ? -5.737 10.108 4.234 1.00 55.25 338 THR A N 1
ATOM 2636 C CA . THR A 1 338 ? -5.534 11.437 4.826 1.00 55.25 338 THR A CA 1
ATOM 2637 C C . THR A 1 338 ? -6.663 12.421 4.572 1.00 55.25 338 THR A C 1
ATOM 2639 O O . THR A 1 338 ? -6.749 13.432 5.241 1.00 55.25 338 THR A O 1
ATOM 2642 N N . ALA A 1 339 ? -7.468 12.222 3.529 1.00 43.38 339 ALA A N 1
ATOM 2643 C CA . ALA A 1 339 ? -8.728 12.937 3.403 1.00 43.38 339 ALA A CA 1
ATOM 2644 C C . ALA A 1 339 ? -9.687 12.342 4.417 1.00 43.38 339 ALA A C 1
ATOM 2646 O O . ALA A 1 339 ? -10.379 13.094 5.067 1.00 43.38 339 ALA A O 1
ATOM 2647 N N . GLY A 1 340 ? -9.689 11.018 4.585 1.00 39.56 340 GLY A N 1
ATOM 2648 C CA . GLY A 1 340 ? -10.466 10.347 5.607 1.00 39.56 340 GLY A CA 1
ATOM 2649 C C . GLY A 1 340 ? -10.084 10.698 7.054 1.00 39.56 340 GLY A C 1
ATOM 2650 O O . GLY A 1 340 ? -10.977 10.620 7.896 1.00 39.56 340 GLY A O 1
ATOM 2651 N N . SER A 1 341 ? -8.822 11.044 7.331 1.00 37.12 341 SER A N 1
ATOM 2652 C CA . SER A 1 341 ? -8.276 11.441 8.642 1.00 37.12 341 SER A CA 1
ATOM 2653 C C . SER A 1 341 ? -8.251 12.945 8.855 1.00 37.12 341 SER A C 1
ATOM 2655 O O . SER A 1 341 ? -8.483 13.443 9.972 1.00 37.12 341 SER A O 1
#

Sequence (341 aa):
MTGRPGCTPPVTPPRHRRRWPLVLVAVLTALAVAAGLLAWLDRDALPDRIHALFAQTDPEVTQLADRVQLTDRASLRLTATDPELLEADAFTTVCPSSTEDSAVLGCYTGDDRIHISNITDARFDGIREVTLAHELLHAMWSRYDQGTRDQLSARLEAAWTRVATPDLESRLDVYETAEPGERANELHSILGTEVADLGDDELEQHYTTVFADRQAVVALHAGYQAQFDENQHRLDELRPRIEADRAALEARSQAHDEALARYERDSAALEARRSSVDRGDPAQVNAFNAKLDRLRARQTTLNAEADAINSDAADLNARIDEYNTLVGSRRELFAAITAGS

Mean predicted aligned error: 10.38 Å

Secondary structure (DSSP, 8-state):
--PPPPPPPPPPPP-----HHHHHHHHHHHHHHHHHHHHHHTTTHHHHHHHHTT----HHHHHHHHHHTB-HHHHHHHHHT--EEE-HHHHHHHS--SSTT----EEEETTTEEEEE----GGGTTHHHHHHHHHHHHHHHTTS-HHHHHHHHHHHHHHHHHH--HHHHHHHHHHHHHSTT-HHHHHHHHHHHH-S--S-HHHHHHHTTTBS-HHHHHHHHHHHHHHHHHHHHHHHHHHHHHHHHHHHHHHHHHHHHHHHHHHHHHHHHHHHHGGG--TT-HHHHHHHHHHHHHHHHHHHHHHHHHHHHHHHHHHHHHHHHHHHHHHHHHHHHHHHHHHH-

Solvent-accessible surface area (backbone atoms only — not comparable to full-atom values): 18629 Å² total; per-residue (Å²): 142,83,88,82,84,83,86,80,82,85,87,77,79,83,80,78,73,77,58,60,67,60,52,51,51,51,51,54,49,50,49,52,51,50,51,50,50,52,46,62,78,38,54,75,54,51,60,27,53,57,41,40,76,71,45,81,70,44,72,66,58,51,54,35,46,62,64,35,30,52,23,74,65,34,47,40,48,46,41,36,19,61,45,43,75,25,54,29,80,61,24,35,72,74,41,63,58,92,48,101,85,49,72,42,52,46,37,59,46,99,88,55,34,34,40,32,26,57,63,80,56,76,78,43,52,36,52,56,33,35,35,52,53,28,32,44,39,46,60,52,55,72,70,52,51,70,72,58,46,57,56,48,35,59,50,45,54,57,31,42,75,74,69,68,42,77,66,58,49,59,58,49,54,54,48,48,71,73,41,77,86,43,58,53,57,50,44,51,21,49,50,62,31,61,50,89,76,60,92,40,72,68,61,55,56,54,48,52,62,41,18,72,40,50,64,49,26,20,49,27,35,53,55,26,48,48,54,53,52,52,51,51,53,50,48,66,54,45,53,60,48,52,54,50,51,50,54,51,51,51,53,50,51,53,53,47,54,53,51,48,55,50,49,53,52,53,49,53,57,51,59,71,45,58,84,76,52,51,86,89,38,68,68,52,47,50,56,51,50,59,50,52,51,51,50,53,53,48,50,54,52,53,51,54,50,50,54,49,52,53,50,52,52,51,53,50,49,52,51,52,51,52,46,50,51,52,54,50,50,50,51,52,48,50,46,47,47,50,44,16,24

Nearest PDB structures (foldseek):
  6nct-assembly1_B  TM=6.223E-01  e=1.097E+00  Homo sapiens
  4ovv-assembly1_B  TM=4.600E-01  e=1.463E+00  Homo sapiens
  2i1k-assembly1_A  TM=3.183E-01  e=8.628E-01  Spodoptera frugiperda
  6b87-assembly3_C  TM=4.677E-01  e=5.886E+00  synthetic construct
  6zbf-assembly1_D  TM=3.010E-01  e=9.981E+00  Plasmodium falciparum

Organism: NCBI:txid908846

Foldseek 3Di:
DDDDDDDDDDDDDDPPPPCVVVVVVVVVVVVVVVVVVVCVVCVPLVLLVVQLVVADADPVVVVLCVLQAWDPSLVSLLSSQNEDEDFLVRCCVVPPDPDPPDLQQWAQDPVSHIYGQPQPPPLLQLVRSLSSQLRSLLSVVVPDDPVVLVVQLVLLVVLCVVPDDPVNVVNLVSCCVRPPPCSSSNSSSCCQQAPDDSVDVVSVVVSVNTHVDSVSRNVSNVSSVVSVVVLVVLLVVLVVVLVVLVVVLVVLVVVLVVLVVVLVVLVVVLVVCVVVQDPVDPVSVVVSVVSVVVSVVSVVVSVVSVVVSVVSVVVSVVSVVVSVVSVVVVVVVVCSSNSSD